Protein AF-A0AAV4RUH1-F1 (afdb_monomer_lite)

Foldseek 3Di:
DDQDADDDDPDDGDRCPDDDDPQVVQQVVQCVLPVQRFWGADLEPPGKIKGKDAVVVVPPDPDDPDPDGIDIDIDPCQCPCVVVPCVVVDDVLLVQQDPPPPSGHSLSLQQYPLNLQSSLLSVQVVCCVVCNAPVVFAQVVSVVDRDDDPVLLCQLLVDPDLVSNQVSPRTPDDTGDSSNSVVSNVSSCVSNVRNVVSVVVVVVVVVVVCVVPVGDHQLLVVLLVCLLVVVLVVSVVSCVVPNHDLQSNLVVLLVSCQVPVDLSSLVSVLVVCVVPPPDPVSNLVNLQSSLVSCLVVVVLVSSQVSVVSVVVVVDDPVSHDQVSVVSSQVVLVVCVVPDVPRDDDDRDDDPDDDPPDDDDDDD

Structure (mmCIF, N/CA/C/O backbone):
data_AF-A0AAV4RUH1-F1
#
_entry.id   AF-A0AAV4RUH1-F1
#
loop_
_atom_site.group_PDB
_atom_site.id
_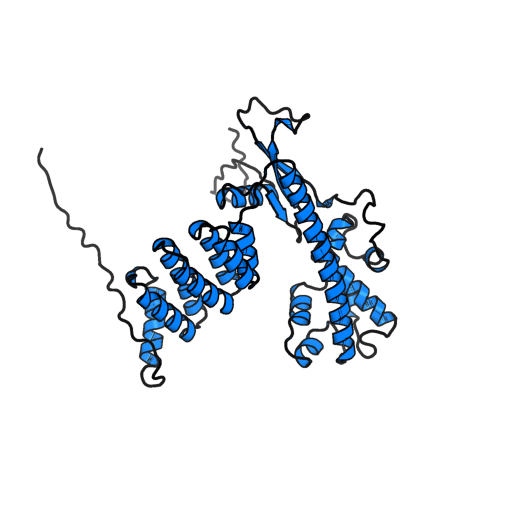atom_site.type_symbol
_atom_site.label_atom_id
_atom_site.label_alt_id
_atom_site.label_comp_id
_atom_site.label_asym_id
_atom_site.label_entity_id
_atom_site.label_seq_id
_atom_site.pdbx_PDB_ins_code
_atom_site.Cartn_x
_atom_site.Cartn_y
_atom_site.Cartn_z
_atom_site.occupancy
_atom_site.B_iso_or_equiv
_atom_site.auth_seq_id
_atom_site.auth_comp_id
_atom_site.auth_asym_id
_atom_site.auth_atom_id
_atom_site.pdbx_PDB_model_num
ATOM 1 N N . MET A 1 1 ? 5.244 23.906 -32.519 1.00 34.50 1 MET A N 1
ATOM 2 C CA . MET A 1 1 ? 5.876 23.625 -31.218 1.00 34.50 1 MET A CA 1
ATOM 3 C C . MET A 1 1 ? 5.837 24.941 -30.488 1.00 34.50 1 MET A C 1
ATOM 5 O O . MET A 1 1 ? 6.622 25.817 -30.821 1.00 34.50 1 MET A O 1
ATOM 9 N N . ASP A 1 2 ? 4.825 25.115 -29.647 1.00 30.33 2 ASP A N 1
ATOM 10 C CA . ASP A 1 2 ? 4.630 26.347 -28.889 1.00 30.33 2 ASP A CA 1
ATOM 11 C C . ASP A 1 2 ? 5.305 26.159 -27.528 1.00 30.33 2 ASP A C 1
ATOM 13 O O . ASP A 1 2 ? 4.863 25.347 -26.718 1.00 30.33 2 ASP A O 1
ATOM 17 N N . GLU A 1 3 ? 6.417 26.864 -27.313 1.00 37.25 3 GLU A N 1
ATOM 18 C CA . GLU A 1 3 ? 7.122 26.915 -26.031 1.00 37.25 3 GLU A CA 1
ATOM 19 C C . GLU A 1 3 ? 6.280 27.714 -25.027 1.00 37.25 3 GLU A C 1
ATOM 21 O O . GLU A 1 3 ? 6.128 28.933 -25.137 1.00 37.25 3 GLU A O 1
ATOM 26 N N . ILE A 1 4 ? 5.728 27.034 -24.023 1.00 42.47 4 ILE A N 1
ATOM 27 C CA . ILE A 1 4 ? 5.097 27.698 -22.881 1.00 42.47 4 ILE A CA 1
ATOM 28 C C . ILE A 1 4 ? 6.198 28.012 -21.866 1.00 42.47 4 ILE A C 1
ATOM 30 O O . ILE A 1 4 ? 6.568 27.180 -21.040 1.00 42.47 4 ILE A O 1
ATOM 34 N N . ALA A 1 5 ? 6.727 29.234 -21.925 1.00 43.53 5 ALA A N 1
ATOM 35 C CA . ALA A 1 5 ? 7.643 29.754 -20.917 1.00 43.53 5 ALA A CA 1
ATOM 36 C C . ALA A 1 5 ? 6.882 30.024 -19.607 1.00 43.53 5 ALA A C 1
ATOM 38 O O . ALA A 1 5 ? 6.142 31.002 -19.482 1.00 43.53 5 ALA A O 1
ATOM 39 N N . ILE A 1 6 ? 7.064 29.159 -18.609 1.00 49.69 6 ILE A N 1
ATOM 40 C CA . ILE A 1 6 ? 6.561 29.390 -17.252 1.00 49.69 6 ILE A CA 1
ATOM 41 C C . ILE A 1 6 ? 7.570 30.293 -16.538 1.00 49.69 6 ILE A C 1
ATOM 43 O O . ILE A 1 6 ? 8.641 29.851 -16.131 1.00 49.69 6 ILE A O 1
ATOM 47 N N . ASN A 1 7 ? 7.240 31.580 -16.411 1.00 49.44 7 ASN A N 1
ATOM 48 C CA . ASN A 1 7 ? 8.078 32.567 -15.727 1.00 49.44 7 ASN A CA 1
ATOM 49 C C . ASN A 1 7 ? 8.127 32.288 -14.213 1.00 49.44 7 ASN A C 1
ATOM 51 O O . ASN A 1 7 ? 7.283 32.760 -13.451 1.00 49.44 7 ASN A O 1
ATOM 55 N N . GLY A 1 8 ? 9.139 31.537 -13.779 1.00 47.09 8 GLY A N 1
ATOM 56 C CA . GLY A 1 8 ? 9.461 31.295 -12.376 1.00 47.09 8 GLY A CA 1
ATOM 57 C C . GLY A 1 8 ? 10.972 31.283 -12.155 1.00 47.09 8 GLY A C 1
ATOM 58 O O . GLY A 1 8 ? 11.613 30.281 -12.432 1.00 47.09 8 GLY A O 1
ATOM 59 N N . GLN A 1 9 ? 11.489 32.397 -11.619 1.00 51.25 9 GLN A N 1
ATOM 60 C CA . GLN A 1 9 ? 12.889 32.678 -11.253 1.00 51.25 9 GLN A CA 1
ATOM 61 C C . GLN A 1 9 ? 13.925 32.622 -12.395 1.00 51.25 9 GLN A C 1
ATOM 63 O O . GLN A 1 9 ? 13.935 31.738 -13.242 1.00 51.25 9 GLN A O 1
ATOM 68 N N . GLU A 1 10 ? 14.795 33.635 -12.427 1.00 56.62 10 GLU A N 1
ATOM 69 C CA . GLU A 1 10 ? 15.799 33.857 -13.470 1.00 56.62 10 GLU A CA 1
ATOM 70 C C . GLU A 1 10 ? 16.619 32.592 -13.785 1.00 56.62 10 GLU A C 1
ATOM 72 O O . GLU A 1 10 ? 17.375 32.100 -12.950 1.00 56.62 10 GLU A O 1
ATOM 77 N N . GLY A 1 11 ? 16.509 32.113 -15.030 1.00 60.03 11 GLY A N 1
ATOM 78 C CA . GLY A 1 11 ? 17.547 31.299 -15.668 1.00 60.03 11 GLY A CA 1
ATOM 79 C C . GLY A 1 11 ? 17.258 29.819 -15.928 1.00 60.03 11 GLY A C 1
ATOM 80 O O . GLY A 1 11 ? 18.170 29.142 -16.396 1.00 60.03 11 GLY A O 1
ATOM 81 N N . MET A 1 12 ? 16.048 29.296 -15.696 1.00 53.22 12 MET A N 1
ATOM 82 C CA . MET A 1 12 ? 15.724 27.903 -16.052 1.00 53.22 12 MET A CA 1
ATOM 83 C C . MET A 1 12 ? 14.635 27.822 -17.127 1.00 53.22 12 MET A C 1
ATOM 85 O O . MET A 1 12 ? 13.466 28.092 -16.876 1.00 53.22 12 MET A O 1
ATOM 89 N N . LEU A 1 13 ? 15.044 27.450 -18.344 1.00 61.78 13 LEU A N 1
ATOM 90 C CA . LEU A 1 13 ? 14.151 27.134 -19.459 1.00 61.78 13 LEU A CA 1
ATOM 91 C C . LEU A 1 13 ? 13.700 25.673 -19.330 1.00 61.78 13 LEU A C 1
ATOM 93 O O . LEU A 1 13 ? 14.532 24.768 -19.354 1.00 61.78 13 LEU A O 1
ATOM 97 N N . PHE A 1 14 ? 12.394 25.451 -19.191 1.00 66.25 14 PHE A N 1
ATOM 98 C CA . PHE A 1 14 ? 11.777 24.128 -19.256 1.00 66.25 14 PHE A CA 1
ATOM 99 C C . PHE A 1 14 ? 10.989 23.998 -20.556 1.00 66.25 14 PHE A C 1
ATOM 101 O O . PHE A 1 14 ? 10.134 24.835 -20.835 1.00 66.25 14 PHE A O 1
ATOM 108 N N . ASP A 1 15 ? 11.243 22.932 -21.310 1.00 79.12 15 ASP A N 1
ATOM 109 C CA . ASP A 1 15 ? 10.395 22.532 -22.431 1.00 79.12 15 ASP A CA 1
ATOM 110 C C . ASP A 1 15 ? 9.311 21.571 -21.915 1.00 79.12 15 ASP A C 1
ATOM 112 O O . ASP A 1 15 ? 9.602 20.455 -21.476 1.00 79.12 15 ASP A O 1
ATOM 116 N N . MET A 1 16 ? 8.059 22.032 -21.882 1.00 74.88 16 MET A N 1
ATOM 117 C CA . MET A 1 16 ? 6.924 21.235 -21.417 1.00 74.88 16 MET A CA 1
ATOM 118 C C . MET A 1 16 ? 6.334 20.442 -22.586 1.00 74.88 16 MET A C 1
ATOM 120 O O . MET A 1 16 ? 5.523 20.952 -23.354 1.00 74.88 16 MET A O 1
ATOM 124 N N . THR A 1 17 ? 6.713 19.169 -22.695 1.00 81.50 17 THR A N 1
ATOM 125 C CA . THR A 1 17 ? 6.298 18.302 -23.812 1.00 81.50 17 THR A CA 1
ATOM 126 C C . THR A 1 17 ? 4.949 17.605 -23.592 1.00 81.50 17 THR A C 1
ATOM 128 O O . THR A 1 17 ? 4.268 17.272 -24.560 1.00 81.50 17 THR A O 1
ATOM 131 N N . ALA A 1 18 ? 4.551 17.355 -22.340 1.00 79.19 18 ALA A N 1
ATOM 132 C CA . ALA A 1 18 ? 3.300 16.668 -22.019 1.00 79.19 18 ALA A CA 1
ATOM 133 C C . ALA A 1 18 ? 2.767 17.053 -20.633 1.00 79.19 18 ALA A C 1
ATOM 135 O O . ALA A 1 18 ? 3.536 17.307 -19.705 1.00 79.19 18 ALA A O 1
ATOM 136 N N . VAL A 1 19 ? 1.441 17.026 -20.492 1.00 80.00 19 VAL A N 1
ATOM 137 C CA . VAL A 1 19 ? 0.733 17.108 -19.210 1.00 80.00 19 VAL A CA 1
ATOM 138 C C . VAL A 1 19 ? -0.024 15.800 -19.033 1.00 80.00 19 VAL A C 1
ATOM 140 O O . VAL A 1 19 ? -0.847 15.446 -19.874 1.00 80.00 19 VAL A O 1
ATOM 143 N N . LEU A 1 20 ? 0.277 15.068 -17.962 1.00 80.00 20 LEU A N 1
ATOM 144 C CA . LEU A 1 20 ? -0.310 13.760 -17.680 1.00 80.00 20 LEU A CA 1
ATOM 145 C C . LEU A 1 20 ? -1.076 13.807 -16.361 1.00 80.00 20 LEU A C 1
ATOM 147 O O . LEU A 1 20 ? -0.617 14.412 -15.390 1.00 80.00 20 LEU A O 1
ATOM 151 N N . ASN A 1 21 ? -2.210 13.108 -16.304 1.00 83.31 21 ASN A N 1
ATOM 152 C CA . ASN A 1 21 ? -2.829 12.777 -15.027 1.00 83.31 21 ASN A CA 1
ATOM 153 C C . ASN A 1 21 ? -1.867 11.852 -14.222 1.00 83.31 21 ASN A C 1
ATOM 155 O O . ASN A 1 21 ? -1.184 11.005 -14.819 1.00 83.31 21 ASN A O 1
ATOM 159 N N . PRO A 1 22 ? -1.779 11.984 -12.880 1.00 85.12 22 PRO A N 1
ATOM 160 C CA . PRO A 1 22 ? -1.054 11.051 -12.012 1.00 85.12 22 PRO A CA 1
ATOM 161 C C . PRO A 1 22 ? -1.308 9.552 -12.268 1.00 85.12 22 PRO A C 1
ATOM 163 O O . PRO A 1 22 ? -0.359 8.770 -12.239 1.00 85.12 22 PRO A O 1
ATOM 166 N N . HIS A 1 23 ? -2.544 9.127 -12.543 1.00 85.50 23 HIS A N 1
ATOM 167 C CA . HIS A 1 23 ? -2.902 7.726 -12.801 1.00 85.50 23 HIS A CA 1
ATOM 168 C C . HIS A 1 23 ? -2.425 7.254 -14.173 1.00 85.50 23 HIS A C 1
ATOM 170 O O . HIS A 1 23 ? -1.869 6.164 -14.275 1.00 85.50 23 HIS A O 1
ATOM 176 N N . THR A 1 24 ? -2.523 8.097 -15.204 1.00 87.06 24 THR A N 1
ATOM 177 C CA . THR A 1 24 ? -1.881 7.839 -16.505 1.00 87.06 24 THR A CA 1
ATOM 178 C C . THR A 1 24 ? -0.367 7.725 -16.350 1.00 87.06 24 THR A C 1
ATOM 180 O O . THR A 1 24 ? 0.246 6.822 -16.906 1.00 87.06 24 THR A O 1
ATOM 183 N N . SER A 1 25 ? 0.250 8.583 -15.533 1.00 87.88 25 SER A N 1
ATOM 184 C CA . SER A 1 25 ? 1.687 8.493 -15.232 1.00 87.88 25 SER A CA 1
ATOM 185 C C . SER A 1 25 ? 2.037 7.177 -14.530 1.00 87.88 25 SER A C 1
ATOM 187 O O . SER A 1 25 ? 3.060 6.564 -14.828 1.00 87.88 25 SER A O 1
ATOM 189 N N . MET A 1 26 ? 1.172 6.715 -13.622 1.00 86.50 26 MET A N 1
ATOM 190 C CA . MET A 1 26 ? 1.309 5.431 -12.934 1.00 86.50 26 MET A CA 1
ATOM 191 C C . MET A 1 26 ? 1.198 4.250 -13.909 1.00 86.50 26 MET A C 1
ATOM 193 O O . MET A 1 26 ? 2.013 3.334 -13.827 1.00 86.50 26 MET A O 1
ATOM 197 N N . LEU A 1 27 ? 0.266 4.304 -14.867 1.00 88.69 27 LEU A N 1
ATOM 198 C CA . LEU A 1 27 ? 0.134 3.326 -15.952 1.00 88.69 27 LEU A CA 1
ATOM 199 C C . LEU A 1 27 ? 1.354 3.321 -16.876 1.00 88.69 27 LEU A C 1
ATOM 201 O O . LEU A 1 27 ? 1.896 2.261 -17.175 1.00 88.69 27 LEU A O 1
ATOM 205 N N . MET A 1 28 ? 1.841 4.492 -17.291 1.00 88.06 28 MET A N 1
ATOM 206 C CA . MET A 1 28 ? 3.035 4.597 -18.136 1.00 88.06 28 MET A CA 1
ATOM 207 C C . MET A 1 28 ? 4.286 4.074 -17.426 1.00 88.06 28 MET A C 1
ATOM 209 O O . MET A 1 28 ? 5.107 3.386 -18.025 1.00 88.06 28 MET A O 1
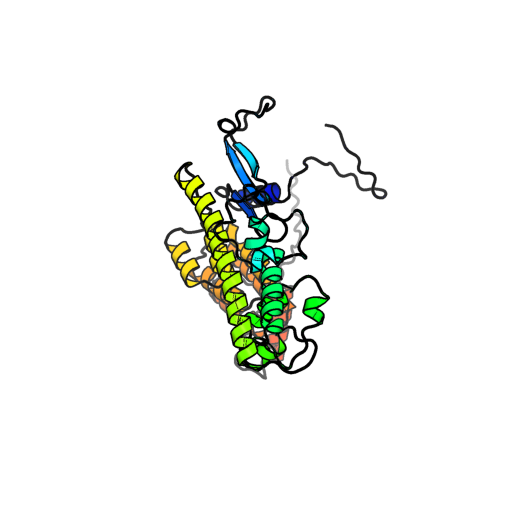ATOM 213 N N . MET A 1 29 ? 4.437 4.368 -16.134 1.00 84.88 29 MET A N 1
ATOM 214 C CA . MET A 1 29 ? 5.537 3.817 -15.343 1.00 84.88 29 MET A CA 1
ATOM 215 C C . MET A 1 29 ? 5.397 2.300 -15.181 1.00 84.88 29 MET A C 1
ATOM 217 O O . MET A 1 29 ? 6.386 1.581 -15.300 1.00 84.88 29 MET A O 1
ATOM 221 N N . GLY A 1 30 ? 4.178 1.813 -14.938 1.00 85.56 30 GLY A N 1
ATOM 222 C CA . GLY A 1 30 ? 3.865 0.389 -14.858 1.00 85.56 30 GLY A CA 1
ATOM 223 C C . GLY A 1 30 ? 4.223 -0.352 -16.145 1.00 85.56 30 GLY A C 1
ATOM 224 O O . GLY A 1 30 ? 4.980 -1.315 -16.082 1.00 85.56 30 GLY A O 1
ATOM 225 N N . SER A 1 31 ? 3.761 0.144 -17.294 1.00 86.31 31 SER A N 1
ATOM 226 C CA . SER A 1 31 ? 4.038 -0.409 -18.633 1.00 86.31 31 SER A CA 1
ATOM 227 C C . SER A 1 31 ? 5.508 -0.312 -19.038 1.00 86.31 31 SER A C 1
ATOM 229 O O . SER A 1 31 ? 6.050 -1.209 -19.680 1.00 86.31 31 SER A O 1
ATOM 231 N N . TYR A 1 32 ? 6.200 0.750 -18.616 1.00 84.19 32 TYR A N 1
ATOM 232 C CA . TYR A 1 32 ? 7.645 0.858 -18.799 1.00 84.19 32 TYR A CA 1
ATOM 233 C C . TYR A 1 32 ? 8.410 -0.201 -17.992 1.00 84.19 32 TYR A C 1
ATOM 235 O O . TYR A 1 32 ? 9.410 -0.748 -18.465 1.00 84.19 32 TYR A O 1
ATOM 243 N N . ILE A 1 33 ? 7.965 -0.483 -16.763 1.00 83.19 33 ILE A N 1
ATOM 244 C CA . ILE A 1 33 ? 8.569 -1.517 -15.918 1.00 83.19 33 ILE A CA 1
ATOM 245 C C . ILE A 1 33 ? 8.233 -2.908 -16.456 1.00 83.19 33 ILE A C 1
ATOM 247 O O . ILE A 1 33 ? 9.134 -3.744 -16.525 1.00 83.19 33 ILE A O 1
ATOM 251 N N . ASP A 1 34 ? 6.984 -3.153 -16.845 1.00 78.19 34 ASP A N 1
ATOM 252 C CA . ASP A 1 34 ? 6.494 -4.420 -17.379 1.00 78.19 34 ASP A CA 1
ATOM 253 C C . ASP A 1 34 ? 5.593 -4.180 -18.593 1.00 78.19 34 ASP A C 1
ATOM 255 O O . ASP A 1 34 ? 4.526 -3.591 -18.470 1.00 78.19 34 ASP A O 1
ATOM 259 N N . ALA A 1 35 ? 5.999 -4.706 -19.750 1.00 76.56 35 ALA A N 1
ATOM 260 C CA . ALA A 1 35 ? 5.287 -4.541 -21.014 1.00 76.56 35 ALA A CA 1
ATOM 261 C C . ALA A 1 35 ? 3.880 -5.170 -21.043 1.00 76.56 35 ALA A C 1
ATOM 263 O O . ALA A 1 35 ? 3.184 -4.989 -22.033 1.00 76.56 35 ALA A O 1
ATOM 264 N N . LYS A 1 36 ? 3.481 -5.920 -20.007 1.00 76.81 36 LYS A N 1
ATOM 265 C CA . LYS A 1 36 ? 2.116 -6.446 -19.830 1.00 76.81 36 LYS A CA 1
ATOM 266 C C . LYS A 1 36 ? 1.230 -5.564 -18.940 1.00 76.81 36 LYS A C 1
ATOM 268 O O . LYS A 1 36 ? 0.111 -5.935 -18.609 1.00 76.81 36 LYS A O 1
ATOM 273 N N . CYS A 1 37 ? 1.764 -4.470 -18.398 1.00 79.75 37 CYS A N 1
ATOM 274 C CA . CYS A 1 37 ? 1.026 -3.633 -17.462 1.00 79.75 37 CYS A CA 1
ATOM 275 C C . CYS A 1 37 ? 0.111 -2.674 -18.213 1.00 79.75 37 CYS A C 1
ATOM 277 O O . CYS A 1 37 ? 0.534 -1.594 -18.621 1.00 79.75 37 CYS A O 1
ATOM 279 N N . ASP A 1 38 ? -1.154 -3.062 -18.313 1.00 81.25 38 ASP A N 1
ATOM 280 C CA . ASP A 1 38 ? -2.136 -2.334 -19.108 1.00 81.25 38 ASP A CA 1
ATOM 281 C C . ASP A 1 38 ? -3.229 -1.659 -18.239 1.00 81.25 38 ASP A C 1
ATOM 283 O O . ASP A 1 38 ? -4.122 -0.999 -18.764 1.00 81.25 38 ASP A O 1
ATOM 287 N N . ILE A 1 39 ? -3.135 -1.765 -16.898 1.00 80.81 39 ILE A N 1
ATOM 288 C CA . ILE A 1 39 ? -4.017 -1.143 -15.888 1.00 80.81 39 ILE A CA 1
ATOM 289 C C . ILE A 1 39 ? -3.178 -0.623 -14.714 1.00 80.81 39 ILE A C 1
ATOM 291 O O . ILE A 1 39 ? -2.266 -1.284 -14.220 1.00 80.81 39 ILE A O 1
ATOM 295 N N . ALA A 1 40 ? -3.559 0.536 -14.192 1.00 84.62 40 ALA A N 1
ATOM 296 C CA . ALA A 1 40 ? -3.033 1.135 -12.984 1.00 84.62 40 ALA A CA 1
ATOM 297 C C . ALA A 1 40 ? -4.188 1.569 -12.074 1.00 84.62 40 ALA A C 1
ATOM 299 O O . ALA A 1 40 ? -4.984 2.434 -12.432 1.00 84.62 40 ALA A O 1
ATOM 300 N N . LEU A 1 41 ? -4.252 0.994 -10.872 1.00 83.94 41 LEU A N 1
ATOM 301 C CA . LEU A 1 41 ? -5.296 1.260 -9.884 1.00 83.94 41 LEU A CA 1
ATOM 302 C C . LEU A 1 41 ? -4.703 1.885 -8.613 1.00 83.94 41 LEU A C 1
ATOM 304 O O . LEU A 1 41 ? -3.768 1.348 -8.022 1.00 83.94 41 LEU A O 1
ATOM 308 N N . ASN A 1 42 ? -5.270 3.008 -8.171 1.00 82.88 42 ASN A N 1
ATOM 309 C CA . ASN A 1 42 ? -4.982 3.641 -6.887 1.00 82.88 42 ASN A CA 1
ATOM 310 C C . ASN A 1 42 ? -6.284 3.766 -6.093 1.00 82.88 42 ASN A C 1
ATOM 312 O O . ASN A 1 42 ? -7.231 4.399 -6.549 1.00 82.88 42 ASN A O 1
ATOM 316 N N . LEU A 1 43 ? -6.317 3.166 -4.904 1.00 76.00 43 LEU A N 1
ATOM 317 C CA . LEU A 1 43 ? -7.482 3.148 -4.010 1.00 76.00 43 LEU A CA 1
ATOM 318 C C . LEU A 1 43 ? -7.228 3.874 -2.681 1.00 76.00 43 LEU A C 1
ATOM 320 O O . LEU A 1 43 ? -7.962 3.687 -1.718 1.00 76.00 43 LEU A O 1
ATOM 324 N N . ARG A 1 44 ? -6.149 4.661 -2.597 1.00 74.12 44 ARG A N 1
ATOM 325 C CA . ARG A 1 44 ? -5.782 5.390 -1.376 1.00 74.12 44 ARG A CA 1
ATOM 326 C C . ARG A 1 44 ? -6.378 6.796 -1.394 1.00 74.12 44 ARG A C 1
ATOM 328 O O . ARG A 1 44 ? -7.570 6.954 -1.563 1.00 74.12 44 ARG A O 1
ATOM 335 N N . ARG A 1 45 ? -5.571 7.847 -1.231 1.00 65.81 45 ARG A N 1
ATOM 336 C CA . ARG A 1 45 ? -6.070 9.238 -1.218 1.00 65.81 45 ARG A CA 1
ATOM 337 C C . ARG A 1 45 ? -6.381 9.801 -2.603 1.00 65.81 45 ARG A C 1
ATOM 339 O O . ARG A 1 45 ? -7.304 10.587 -2.753 1.00 65.81 45 ARG A O 1
ATOM 346 N N . ASN A 1 46 ? -5.636 9.370 -3.619 1.00 70.25 46 ASN A N 1
ATOM 347 C CA . ASN A 1 46 ? -5.830 9.806 -5.002 1.00 70.25 46 ASN A CA 1
ATOM 348 C C . ASN A 1 46 ? -6.472 8.668 -5.789 1.00 70.25 46 ASN A C 1
ATOM 350 O O . ASN A 1 46 ? -5.789 7.986 -6.552 1.00 70.25 46 ASN A O 1
ATOM 354 N N . PHE A 1 47 ? -7.761 8.433 -5.548 1.00 77.25 47 PHE A N 1
ATOM 355 C CA . PHE A 1 47 ? -8.523 7.393 -6.232 1.00 77.25 47 PHE A CA 1
ATOM 356 C C . PHE A 1 47 ? -8.450 7.548 -7.744 1.00 77.25 47 PHE A C 1
ATOM 358 O O . PHE A 1 47 ? -8.665 8.640 -8.259 1.00 77.25 47 PHE A O 1
ATOM 365 N N . GLY A 1 48 ? -8.165 6.460 -8.445 1.00 80.81 48 GLY A N 1
ATOM 366 C CA . GLY A 1 48 ? -8.218 6.457 -9.898 1.00 80.81 48 GLY A CA 1
ATOM 367 C C . GLY A 1 48 ? -7.832 5.120 -10.484 1.00 80.81 48 GLY A C 1
ATOM 368 O O . GLY A 1 48 ? -7.089 4.337 -9.885 1.00 80.81 48 GLY A O 1
ATOM 369 N N . LEU A 1 49 ? -8.370 4.875 -11.667 1.00 81.12 49 LEU A N 1
ATOM 370 C CA . LEU A 1 49 ? -8.119 3.693 -12.463 1.00 81.12 49 LEU A CA 1
ATOM 371 C C . LEU A 1 49 ? -7.759 4.178 -13.862 1.00 81.12 49 LEU A C 1
ATOM 373 O O . LEU A 1 49 ? -8.581 4.806 -14.517 1.00 81.12 49 LEU A O 1
ATOM 377 N N . ALA A 1 50 ? -6.543 3.909 -14.311 1.00 86.00 50 ALA A N 1
ATOM 378 C CA . ALA A 1 50 ? -6.126 4.176 -15.680 1.00 86.00 50 ALA A CA 1
ATOM 379 C C . ALA A 1 50 ? -5.822 2.860 -16.385 1.00 86.00 50 ALA A C 1
ATOM 381 O O . ALA A 1 50 ? -5.276 1.955 -15.765 1.00 86.00 50 ALA A O 1
ATOM 382 N N . TYR A 1 51 ? -6.154 2.752 -17.663 1.00 84.50 51 TYR A N 1
ATOM 383 C CA . TYR A 1 51 ? -5.889 1.560 -18.464 1.00 84.50 51 TYR A CA 1
ATOM 384 C C . TYR A 1 51 ? -5.638 1.925 -19.926 1.00 84.50 51 TYR A C 1
ATOM 386 O O . TYR A 1 51 ? -5.923 3.056 -20.328 1.00 84.50 51 TYR A O 1
ATOM 394 N N . PHE A 1 52 ? -5.055 1.015 -20.705 1.00 84.81 52 PHE A N 1
ATOM 395 C CA . PHE A 1 52 ? -5.013 1.154 -22.160 1.00 84.81 52 PHE A CA 1
ATOM 396 C C . PHE A 1 52 ? -6.297 0.589 -22.764 1.00 84.81 52 PHE A C 1
ATOM 398 O O . PHE A 1 52 ? -6.694 -0.526 -22.447 1.00 84.81 52 PHE A O 1
ATOM 405 N N . GLU A 1 53 ? -6.945 1.380 -23.610 1.00 78.75 53 GLU A N 1
ATOM 406 C CA . GLU A 1 53 ? -8.171 1.015 -24.316 1.00 78.75 53 GLU A CA 1
ATOM 407 C C . GLU A 1 53 ? -7.925 1.068 -25.823 1.00 78.75 53 GLU A C 1
ATOM 409 O O . GLU A 1 53 ? -7.215 1.958 -26.313 1.00 78.75 53 GLU A O 1
ATOM 414 N N . ASP A 1 54 ? -8.536 0.143 -26.559 1.00 76.56 54 ASP A N 1
ATOM 415 C CA . ASP A 1 54 ? -8.517 0.167 -28.015 1.00 76.56 54 ASP A CA 1
ATOM 416 C C . ASP A 1 54 ? -9.310 1.387 -28.504 1.00 76.56 54 ASP A C 1
ATOM 418 O O . ASP A 1 54 ? -10.444 1.663 -28.098 1.00 76.56 54 ASP A O 1
ATOM 422 N N . ILE A 1 55 ? -8.716 2.136 -29.427 1.00 72.00 55 ILE A N 1
ATOM 423 C CA . ILE A 1 55 ? -9.339 3.307 -30.039 1.00 72.00 55 ILE A CA 1
ATOM 424 C C . ILE A 1 55 ? -10.683 2.962 -30.702 1.00 72.00 55 ILE A C 1
ATOM 426 O O . ILE A 1 55 ? -11.572 3.817 -30.740 1.00 72.00 55 ILE A O 1
ATOM 430 N N . PHE A 1 56 ? -10.877 1.729 -31.180 1.00 71.06 56 PHE A N 1
ATOM 431 C CA . PHE A 1 56 ? -12.152 1.282 -31.751 1.00 71.06 56 PHE A CA 1
ATOM 432 C C . PHE A 1 56 ? -13.299 1.237 -30.734 1.00 71.06 56 PHE A C 1
ATOM 434 O O . PHE A 1 56 ? -14.452 1.423 -31.124 1.00 71.06 56 PHE A O 1
ATOM 441 N N . ASN A 1 57 ? -13.008 1.061 -29.443 1.00 67.06 57 ASN A N 1
ATOM 442 C CA . ASN A 1 57 ? -14.020 1.067 -28.384 1.00 67.06 57 ASN A CA 1
ATOM 443 C C . ASN A 1 57 ? -14.473 2.497 -28.027 1.00 67.06 57 ASN A C 1
ATOM 445 O O . ASN A 1 57 ? -15.531 2.712 -27.428 1.00 67.06 57 ASN A O 1
ATOM 449 N N . LEU A 1 58 ? -13.722 3.509 -28.468 1.00 66.75 58 LEU A N 1
ATOM 450 C CA . LEU A 1 58 ? -13.936 4.916 -28.155 1.00 66.75 58 LEU A CA 1
ATOM 451 C C . LEU A 1 58 ? -14.676 5.639 -29.287 1.00 66.75 58 LEU A C 1
ATOM 453 O O . LEU A 1 58 ? -14.170 6.567 -29.917 1.00 66.75 58 LEU A O 1
ATOM 457 N N . ASN A 1 59 ? -15.936 5.249 -29.493 1.00 53.34 59 ASN A N 1
ATOM 458 C CA . ASN A 1 59 ? -16.809 5.702 -30.590 1.00 53.34 59 ASN A CA 1
ATOM 459 C C . ASN A 1 59 ? -17.000 7.232 -30.727 1.00 53.34 59 ASN A C 1
ATOM 461 O O . ASN A 1 59 ? -17.498 7.696 -31.751 1.00 53.34 59 ASN A O 1
ATOM 465 N N . ASN A 1 60 ? -16.623 8.023 -29.716 1.00 55.44 60 ASN A N 1
ATOM 466 C CA . ASN A 1 60 ? -16.857 9.471 -29.653 1.00 55.44 60 ASN A CA 1
ATOM 467 C C . ASN A 1 60 ? -15.575 10.321 -29.732 1.00 55.44 60 ASN A C 1
ATOM 469 O O . ASN A 1 60 ? -15.647 11.546 -29.619 1.00 55.44 60 ASN A O 1
ATOM 473 N N . LEU A 1 61 ? -14.403 9.704 -29.899 1.00 54.06 61 LEU A N 1
ATOM 474 C CA . LEU A 1 61 ? -13.127 10.415 -29.936 1.00 54.06 61 LEU A CA 1
ATOM 475 C C . LEU A 1 61 ? -12.742 10.772 -31.377 1.00 54.06 61 LEU A C 1
ATOM 477 O O . LEU A 1 61 ? -12.409 9.918 -32.195 1.00 54.06 61 LEU A O 1
ATOM 481 N N . ILE A 1 62 ? -12.752 12.072 -31.686 1.00 53.03 62 ILE A N 1
ATOM 482 C CA . ILE A 1 62 ? -12.165 12.608 -32.920 1.00 53.03 62 ILE A CA 1
ATOM 483 C C . ILE A 1 62 ? -10.649 12.649 -32.711 1.00 53.03 62 ILE A C 1
ATOM 485 O O . ILE A 1 62 ? -10.095 13.666 -32.295 1.00 53.03 62 ILE A O 1
ATOM 489 N N . LEU A 1 63 ? -9.972 11.527 -32.950 1.00 55.12 63 LEU A N 1
ATOM 490 C CA . LEU A 1 63 ? -8.514 11.502 -32.915 1.00 55.12 63 LEU A CA 1
ATOM 491 C C . LEU A 1 63 ? -7.968 12.105 -34.219 1.00 55.12 63 LEU A C 1
ATOM 493 O O . LEU A 1 63 ? -8.345 11.655 -35.306 1.00 55.12 63 LEU A O 1
ATOM 497 N N . PRO A 1 64 ? -7.087 13.121 -34.158 1.00 49.50 64 PRO A N 1
ATOM 498 C CA . PRO A 1 64 ? -6.374 13.581 -35.342 1.00 49.50 64 PRO A CA 1
ATOM 499 C C . PRO A 1 64 ? -5.548 12.410 -35.877 1.00 49.50 64 PRO A C 1
ATOM 501 O O . PRO A 1 64 ? -4.867 11.772 -35.083 1.00 49.50 64 PRO A O 1
ATOM 504 N N . GLN A 1 65 ? -5.663 12.121 -37.185 1.00 49.78 65 GLN A N 1
ATOM 505 C CA . GLN A 1 65 ? -5.001 11.029 -37.927 1.00 49.78 65 GLN A CA 1
ATOM 506 C C . GLN A 1 65 ? -3.794 10.437 -37.188 1.00 49.78 65 GLN A C 1
ATOM 508 O O . GLN A 1 65 ? -2.660 10.888 -37.338 1.00 49.78 65 GLN A O 1
ATOM 513 N N . SER A 1 66 ? -4.064 9.440 -36.357 1.00 52.56 66 SER A N 1
ATOM 514 C CA . SER A 1 66 ? -3.086 8.829 -35.475 1.00 52.56 66 SER A CA 1
ATOM 515 C C . SER A 1 66 ? -3.006 7.356 -35.853 1.00 52.56 66 SER A C 1
ATOM 517 O O . SER A 1 66 ? -4.025 6.689 -36.008 1.00 52.56 66 SER A O 1
ATOM 519 N N . HIS A 1 67 ? -1.784 6.859 -36.043 1.00 57.72 67 HIS A N 1
ATOM 520 C CA . HIS A 1 67 ? -1.507 5.434 -36.244 1.00 57.72 67 HIS A CA 1
ATOM 521 C C . HIS A 1 67 ? -1.553 4.635 -34.929 1.00 57.72 67 HIS A C 1
ATOM 523 O O . HIS A 1 67 ? -1.207 3.453 -34.932 1.00 57.72 67 HIS A O 1
ATOM 529 N N . ALA A 1 68 ? -1.911 5.268 -33.805 1.00 63.59 68 ALA A N 1
ATOM 530 C CA . ALA A 1 68 ? -2.048 4.573 -32.535 1.00 63.59 68 ALA A CA 1
ATOM 531 C C . ALA A 1 68 ? -3.218 3.585 -32.611 1.00 63.59 68 ALA A C 1
ATOM 533 O O . ALA A 1 68 ? -4.231 3.865 -33.250 1.00 63.59 68 ALA A O 1
ATOM 534 N N . LYS A 1 69 ? -3.044 2.424 -31.978 1.00 71.69 69 LYS A N 1
ATOM 535 C CA . LYS A 1 69 ? -4.089 1.402 -31.822 1.00 71.69 69 LYS A CA 1
ATOM 536 C C . LYS A 1 69 ? -4.781 1.500 -30.466 1.00 71.69 69 LYS A C 1
ATOM 538 O O . LYS A 1 69 ? -5.960 1.211 -30.361 1.00 71.69 69 LYS A O 1
ATOM 543 N N . GLU A 1 70 ? -4.053 1.981 -29.466 1.00 76.75 70 GLU A N 1
ATOM 544 C CA . GLU A 1 70 ? -4.506 2.072 -28.084 1.00 76.75 70 GLU A CA 1
ATOM 545 C C . GLU A 1 70 ? -4.272 3.484 -27.550 1.00 76.75 70 GLU A C 1
ATOM 547 O O . GLU A 1 70 ? -3.383 4.213 -28.010 1.00 76.75 70 GLU A O 1
ATOM 552 N N . VAL A 1 71 ? -5.070 3.870 -26.563 1.00 77.75 71 VAL A N 1
ATOM 553 C CA . VAL A 1 71 ? -4.946 5.133 -25.838 1.00 77.75 71 VAL A CA 1
ATOM 554 C C . VAL A 1 71 ? -5.106 4.882 -24.344 1.00 77.75 71 VAL A C 1
ATOM 556 O O . VAL A 1 71 ? -5.867 4.015 -23.929 1.00 77.75 71 VAL A O 1
ATOM 559 N N . SER A 1 72 ? -4.389 5.640 -23.514 1.00 83.75 72 SER A N 1
ATOM 560 C CA . SER A 1 72 ? -4.631 5.596 -22.073 1.00 83.75 72 SER A CA 1
ATOM 561 C C . SER A 1 72 ? -5.939 6.311 -21.741 1.00 83.75 72 SER A C 1
ATOM 563 O O . SER A 1 72 ? -6.117 7.482 -22.081 1.00 83.75 72 SER A O 1
ATOM 565 N N . VAL A 1 73 ? -6.821 5.613 -21.037 1.00 79.75 73 VAL A N 1
ATOM 566 C CA . VAL A 1 73 ? -8.073 6.134 -20.501 1.00 79.75 73 VAL A CA 1
ATOM 567 C C . VAL A 1 73 ? -7.995 6.104 -18.985 1.00 79.75 73 VAL A C 1
ATOM 569 O O . VAL A 1 73 ? -7.704 5.076 -18.380 1.00 79.75 73 VAL A O 1
ATOM 572 N N . GLU A 1 74 ? -8.275 7.240 -18.361 1.00 81.69 74 GLU A N 1
ATOM 573 C CA . GLU A 1 74 ? -8.553 7.304 -16.933 1.00 81.69 74 GLU A CA 1
ATOM 574 C C . GLU A 1 74 ? -10.066 7.216 -16.722 1.00 81.69 74 GLU A C 1
ATOM 576 O O . GLU A 1 74 ? -10.840 8.006 -17.268 1.00 81.69 74 GLU A O 1
ATOM 581 N N . ILE A 1 75 ? -10.482 6.257 -15.904 1.00 74.31 75 ILE A N 1
ATOM 582 C CA . ILE A 1 75 ? -11.822 6.195 -15.345 1.00 74.31 75 ILE A CA 1
ATOM 583 C C . ILE A 1 75 ? -11.782 6.920 -14.009 1.00 74.31 75 ILE A C 1
ATOM 585 O O . ILE A 1 75 ? -11.044 6.546 -13.091 1.00 74.31 75 ILE A O 1
ATOM 589 N N . ASP A 1 76 ? -12.658 7.909 -13.880 1.00 73.62 76 ASP A N 1
ATOM 590 C CA . ASP A 1 76 ? -12.951 8.559 -12.612 1.00 73.62 76 ASP A CA 1
ATOM 591 C C . ASP A 1 76 ? -13.762 7.608 -11.711 1.00 73.62 76 ASP A C 1
ATOM 593 O O . ASP A 1 76 ? -14.966 7.767 -11.492 1.00 73.62 76 ASP A O 1
ATOM 597 N N . ILE A 1 77 ? -13.089 6.563 -11.215 1.00 74.25 77 ILE A N 1
ATOM 598 C CA . ILE A 1 77 ? -13.665 5.521 -10.356 1.00 74.25 77 ILE A CA 1
ATOM 599 C C . ILE A 1 77 ? -14.184 6.103 -9.040 1.00 74.25 77 ILE A C 1
ATOM 601 O O . ILE A 1 77 ? -15.016 5.487 -8.378 1.00 74.25 77 ILE A O 1
ATOM 605 N N . SER A 1 78 ? -13.753 7.318 -8.685 1.00 71.44 78 SER A N 1
ATOM 606 C CA . SER A 1 78 ? -14.316 8.038 -7.553 1.00 71.44 78 SER A CA 1
ATOM 607 C C . SER A 1 78 ? -15.823 8.217 -7.701 1.00 71.44 78 SER A C 1
ATOM 609 O O . SER A 1 78 ? -16.515 8.153 -6.705 1.00 71.44 78 SER A O 1
ATOM 611 N N . LYS A 1 79 ? -16.379 8.323 -8.913 1.00 71.62 79 LYS A N 1
ATOM 612 C CA . LYS A 1 79 ? -17.831 8.465 -9.125 1.00 71.62 79 LYS A CA 1
ATOM 613 C C . LYS A 1 79 ? -18.606 7.151 -9.077 1.00 71.62 79 LYS A C 1
ATOM 615 O O . LYS A 1 79 ? -19.837 7.165 -9.200 1.00 71.62 79 LYS A O 1
ATOM 620 N N . PHE A 1 80 ? -17.928 6.017 -8.922 1.00 72.50 80 PHE A N 1
ATOM 621 C CA . PHE A 1 80 ? -18.590 4.726 -8.828 1.00 72.50 80 PHE A CA 1
ATOM 622 C C . PHE A 1 80 ? -19.519 4.690 -7.606 1.00 72.50 80 PHE A C 1
ATOM 624 O O . PHE A 1 80 ? -19.160 5.125 -6.513 1.00 72.50 80 PHE A O 1
ATOM 631 N N . GLY A 1 81 ? -20.752 4.224 -7.806 1.00 66.94 81 GLY A N 1
ATOM 632 C CA . GLY A 1 81 ? -21.767 4.209 -6.754 1.00 66.94 81 GLY A CA 1
ATOM 633 C C . GLY A 1 81 ? -22.482 5.526 -6.474 1.00 66.94 81 GLY A C 1
ATOM 634 O O . GLY A 1 81 ? -23.246 5.605 -5.516 1.00 66.94 81 GLY A O 1
ATOM 635 N N . SER A 1 82 ? -22.290 6.539 -7.324 1.00 68.44 82 SER A N 1
ATOM 636 C CA . SER A 1 82 ? -23.106 7.766 -7.332 1.00 68.44 82 SER A CA 1
ATOM 637 C C . SER A 1 82 ? -24.574 7.532 -7.716 1.00 68.44 82 SER A C 1
ATOM 639 O O . SER A 1 82 ? -25.412 8.396 -7.492 1.00 68.44 82 SER A O 1
ATOM 641 N N . ASN A 1 83 ? -24.897 6.365 -8.274 1.00 65.94 83 ASN A N 1
ATOM 642 C CA . ASN A 1 83 ? -26.251 5.919 -8.604 1.00 65.94 83 ASN A CA 1
ATOM 643 C C . ASN A 1 83 ? -26.901 5.087 -7.483 1.00 65.94 83 ASN A C 1
ATOM 645 O O . ASN A 1 83 ? -27.768 4.262 -7.766 1.00 65.94 83 ASN A O 1
ATOM 649 N N . ASP A 1 84 ? -26.431 5.244 -6.244 1.00 71.94 84 ASP A N 1
ATOM 650 C CA . ASP A 1 84 ? -26.969 4.582 -5.051 1.00 71.94 84 ASP A CA 1
ATOM 651 C C . ASP A 1 84 ? -26.876 3.045 -5.059 1.00 71.94 84 ASP A C 1
ATOM 653 O O . ASP A 1 84 ? -27.487 2.366 -4.234 1.00 71.94 84 ASP A O 1
ATOM 657 N N . CYS A 1 85 ? -26.047 2.456 -5.933 1.00 73.69 85 CYS A N 1
ATOM 658 C CA . CYS A 1 85 ? -25.894 0.998 -6.011 1.00 73.69 85 CYS A CA 1
ATOM 659 C C . CYS A 1 85 ? -25.313 0.365 -4.731 1.00 73.69 85 CYS A C 1
ATOM 661 O O . CYS A 1 85 ? -25.446 -0.841 -4.522 1.00 73.69 85 CYS A O 1
ATOM 663 N N . PHE A 1 86 ? -24.703 1.174 -3.862 1.00 76.25 86 PHE A N 1
ATOM 664 C CA . PHE A 1 86 ? -24.145 0.752 -2.581 1.00 76.25 86 PHE A CA 1
ATOM 665 C C . PHE A 1 86 ? -25.128 0.821 -1.407 1.00 76.25 86 PHE A C 1
ATOM 667 O O . PHE A 1 86 ? -24.799 0.331 -0.328 1.00 76.25 86 PHE A O 1
ATOM 674 N N . ASP A 1 87 ? -26.339 1.349 -1.596 1.00 80.44 87 ASP A N 1
ATOM 675 C CA . ASP A 1 87 ? -27.293 1.559 -0.495 1.00 80.44 87 ASP A CA 1
ATOM 676 C C . ASP A 1 87 ? -27.742 0.256 0.154 1.00 80.44 87 ASP A C 1
ATOM 678 O O . ASP A 1 87 ? -27.992 0.211 1.354 1.00 80.44 87 ASP A O 1
ATOM 682 N N . ALA A 1 88 ? -27.773 -0.827 -0.622 1.00 82.81 88 ALA A N 1
ATOM 683 C CA . ALA A 1 88 ? -28.126 -2.151 -0.125 1.00 82.81 88 ALA A CA 1
ATOM 684 C C . ALA A 1 88 ? -27.110 -2.718 0.885 1.00 82.81 88 ALA A C 1
ATOM 686 O O . ALA A 1 88 ? -27.467 -3.596 1.668 1.00 82.81 88 ALA A O 1
ATOM 687 N N . ILE A 1 89 ? -25.857 -2.249 0.858 1.00 84.81 89 ILE A N 1
ATOM 688 C CA . ILE A 1 89 ? -24.788 -2.697 1.767 1.00 84.81 89 ILE A CA 1
ATOM 689 C C . ILE A 1 89 ? -24.332 -1.600 2.740 1.00 84.81 89 ILE A C 1
ATOM 691 O O . ILE A 1 89 ? -23.492 -1.860 3.605 1.00 84.81 89 ILE A O 1
ATOM 695 N N . ALA A 1 90 ? -24.861 -0.385 2.585 1.00 85.62 90 ALA A N 1
ATOM 696 C CA . ALA A 1 90 ? -24.590 0.740 3.461 1.00 85.62 90 ALA A CA 1
ATOM 697 C C . ALA A 1 90 ? -25.276 0.537 4.816 1.00 85.62 90 ALA A C 1
ATOM 699 O O . ALA A 1 90 ? -26.430 0.117 4.908 1.00 85.62 90 ALA A O 1
ATOM 700 N N . THR A 1 91 ? -24.559 0.865 5.880 1.00 88.38 91 THR A N 1
ATOM 701 C CA . THR A 1 91 ? -25.021 0.777 7.265 1.00 88.38 91 THR A CA 1
ATOM 702 C C . THR A 1 91 ? -25.235 2.170 7.847 1.00 88.38 91 THR A C 1
ATOM 704 O O . THR A 1 91 ? -24.748 3.163 7.312 1.00 88.38 91 THR A O 1
ATOM 707 N N . GLU A 1 92 ? -25.924 2.275 8.981 1.00 85.31 92 GLU A N 1
ATOM 708 C CA . GLU A 1 92 ? -26.053 3.548 9.710 1.00 85.31 92 GLU A CA 1
ATOM 709 C C . GLU A 1 92 ? -24.697 4.166 10.094 1.00 85.31 92 GLU A C 1
ATOM 711 O O . GLU A 1 92 ? -24.567 5.388 10.125 1.00 85.31 92 GLU A O 1
ATOM 716 N N . PHE A 1 93 ? -23.666 3.335 10.288 1.00 83.75 93 PHE A N 1
ATOM 717 C CA . PHE A 1 93 ? -22.296 3.785 10.538 1.00 83.75 93 PHE A CA 1
ATOM 718 C C . PHE A 1 93 ? -21.644 4.427 9.315 1.00 83.75 93 PHE A C 1
ATOM 720 O O . PHE A 1 93 ? -20.768 5.267 9.476 1.00 83.75 93 PHE A O 1
ATOM 727 N N . ASP A 1 94 ? -22.087 4.073 8.109 1.00 84.38 94 ASP A N 1
ATOM 728 C CA . ASP A 1 94 ? -21.637 4.709 6.873 1.00 84.38 94 ASP A CA 1
ATOM 729 C C . ASP A 1 94 ? -22.294 6.078 6.691 1.00 84.38 94 ASP A C 1
ATOM 731 O O . ASP A 1 94 ? -21.631 7.059 6.370 1.00 84.38 94 ASP A O 1
ATOM 735 N N . TRP A 1 95 ? -23.598 6.164 6.961 1.00 76.62 95 TRP A N 1
ATOM 736 C CA . TRP A 1 95 ? -24.359 7.413 6.870 1.00 76.62 95 TRP A CA 1
ATOM 737 C C . TRP A 1 95 ? -24.014 8.419 7.973 1.00 76.62 95 TRP A C 1
ATOM 739 O O . TRP A 1 95 ? -24.196 9.621 7.789 1.00 76.62 95 TRP A O 1
ATOM 749 N N . GLY A 1 96 ? -23.524 7.940 9.119 1.00 74.19 96 GLY A N 1
ATOM 750 C CA . GLY A 1 96 ? -23.096 8.772 10.245 1.00 74.19 96 GLY A CA 1
ATOM 751 C C . GLY A 1 96 ? -21.764 9.499 10.028 1.00 74.19 96 GLY A C 1
ATOM 752 O O . GLY A 1 96 ? -21.431 10.419 10.782 1.00 74.19 96 GLY A O 1
ATOM 753 N N . VAL A 1 97 ? -21.010 9.136 8.985 1.00 78.75 97 VAL A N 1
ATOM 754 C CA . VAL A 1 97 ? -19.753 9.797 8.625 1.00 78.75 97 VAL A CA 1
ATOM 755 C C . VAL A 1 97 ? -20.044 11.172 8.017 1.00 78.75 97 VAL A C 1
ATOM 757 O O . VAL A 1 97 ? -20.417 11.308 6.858 1.00 78.75 97 VAL A O 1
ATOM 760 N N . THR A 1 98 ? -19.863 12.216 8.825 1.00 67.06 98 THR A N 1
ATOM 761 C CA . THR A 1 98 ? -20.205 13.611 8.475 1.00 67.06 98 THR A CA 1
ATOM 762 C C . THR A 1 98 ? -18.994 14.511 8.240 1.00 67.06 98 THR A C 1
ATOM 764 O O . THR A 1 98 ? -19.153 15.669 7.862 1.00 67.06 98 THR A O 1
ATOM 767 N N . THR A 1 99 ? -17.785 14.010 8.489 1.00 68.88 99 THR A N 1
ATOM 768 C CA . THR A 1 99 ? -16.555 14.819 8.483 1.00 68.88 99 THR A CA 1
ATOM 769 C C . THR A 1 99 ? -15.726 14.670 7.205 1.00 68.88 99 THR A C 1
ATOM 771 O O . THR A 1 99 ? -14.790 15.443 6.993 1.00 68.88 99 THR A O 1
ATOM 774 N N . VAL A 1 100 ? -16.064 13.705 6.343 1.00 63.88 100 VAL A N 1
ATOM 775 C CA . VAL A 1 100 ? -15.489 13.610 4.998 1.00 63.88 100 VAL A CA 1
ATOM 776 C C . VAL A 1 100 ? -16.059 14.726 4.111 1.00 63.88 100 VAL A C 1
ATOM 778 O O . VAL A 1 100 ? -17.185 15.175 4.344 1.00 63.88 100 VAL A O 1
ATOM 781 N N . PRO A 1 101 ? -15.311 15.204 3.099 1.00 65.81 101 PRO A N 1
ATOM 782 C CA . PRO A 1 101 ? -15.831 16.171 2.139 1.00 65.81 101 PRO A CA 1
ATOM 783 C C . PRO A 1 101 ? -17.165 15.714 1.536 1.00 65.81 101 PRO A C 1
ATOM 785 O O . PRO A 1 101 ? -17.329 14.538 1.221 1.00 65.81 101 PRO A O 1
ATOM 788 N N . LEU A 1 102 ? -18.091 16.657 1.323 1.00 60.78 102 LEU A N 1
ATOM 789 C CA . LEU A 1 102 ? -19.430 16.393 0.764 1.00 60.78 102 LEU A CA 1
ATOM 790 C C . LEU A 1 102 ? -19.395 15.693 -0.603 1.00 60.78 102 LEU A C 1
ATOM 792 O O . LEU A 1 102 ? -20.368 15.055 -0.994 1.00 60.78 102 LEU A O 1
ATOM 796 N N . ASP A 1 103 ? -18.270 15.804 -1.305 1.00 66.19 103 ASP A N 1
ATOM 797 C CA . ASP A 1 103 ? -18.073 15.273 -2.649 1.00 66.19 103 ASP A CA 1
ATOM 798 C C . ASP A 1 103 ? -17.525 13.831 -2.642 1.00 66.19 103 ASP A C 1
ATOM 800 O O . ASP A 1 103 ? -17.285 13.265 -3.709 1.00 66.19 103 ASP A O 1
ATOM 804 N N . PHE A 1 104 ? -17.304 13.225 -1.464 1.00 72.12 104 PHE A N 1
ATOM 805 C CA . PHE A 1 104 ? -16.902 11.820 -1.365 1.00 72.12 104 PHE A CA 1
ATOM 806 C C . PHE A 1 104 ? -18.019 10.915 -1.871 1.00 72.12 104 PHE A C 1
ATOM 808 O O . PHE A 1 104 ? -19.154 10.961 -1.392 1.00 72.12 104 PHE A O 1
ATOM 815 N N . SER A 1 105 ? -17.689 10.019 -2.795 1.00 76.44 105 SER A N 1
ATOM 816 C CA . SER A 1 105 ? -18.630 8.965 -3.150 1.00 76.44 105 SER A CA 1
ATOM 817 C C . SER A 1 105 ? -18.720 7.892 -2.072 1.00 76.44 105 SER A C 1
ATOM 819 O O . SER A 1 105 ? -17.801 7.678 -1.277 1.00 76.44 105 SER A O 1
ATOM 821 N N . LYS A 1 106 ? -19.813 7.124 -2.112 1.00 77.81 106 LYS A N 1
ATOM 822 C CA . LYS A 1 106 ? -19.997 5.929 -1.274 1.00 77.81 106 LYS A CA 1
ATOM 823 C C . LYS A 1 106 ? -18.872 4.913 -1.480 1.00 77.81 106 LYS A C 1
ATOM 825 O O . LYS A 1 106 ? -18.424 4.289 -0.526 1.00 77.81 106 LYS A O 1
ATOM 830 N N . PHE A 1 107 ? -18.365 4.786 -2.706 1.00 80.50 107 PHE A N 1
ATOM 831 C CA . PHE A 1 107 ? -17.237 3.904 -2.986 1.00 80.50 107 PHE A CA 1
ATOM 832 C C . PHE A 1 107 ? -15.952 4.361 -2.285 1.00 80.50 107 PHE A C 1
ATOM 834 O O . PHE A 1 107 ? -15.292 3.560 -1.622 1.00 80.50 107 PHE A O 1
ATOM 841 N N . GLN A 1 108 ? -15.621 5.653 -2.374 1.00 81.56 108 GLN A N 1
ATOM 842 C CA . GLN A 1 108 ? -14.462 6.220 -1.679 1.00 81.56 108 GLN A CA 1
ATOM 843 C C . GLN A 1 108 ? -14.602 6.118 -0.165 1.00 81.56 108 GLN A C 1
ATOM 845 O O . GLN A 1 108 ? -13.623 5.834 0.520 1.00 81.56 108 GLN A O 1
ATOM 850 N N . LEU A 1 109 ? -15.818 6.299 0.353 1.00 84.44 109 LEU A N 1
ATOM 851 C CA . LEU A 1 109 ? -16.105 6.099 1.764 1.00 84.44 109 LEU A CA 1
ATOM 852 C C . LEU A 1 109 ? -15.786 4.660 2.190 1.00 84.44 109 LEU A C 1
ATOM 854 O O . LEU A 1 109 ? -15.152 4.459 3.219 1.00 84.44 109 LEU A O 1
ATOM 858 N N . PHE A 1 110 ? -16.186 3.665 1.396 1.00 86.25 110 PHE A N 1
ATOM 859 C CA . PHE A 1 110 ? -16.063 2.250 1.756 1.00 86.25 110 PHE A CA 1
ATOM 860 C C . PHE A 1 110 ? -14.669 1.657 1.596 1.00 86.25 110 PHE A C 1
ATOM 862 O O . PHE A 1 110 ? -14.365 0.660 2.248 1.00 86.25 110 PHE A O 1
ATOM 869 N N . VAL A 1 111 ? -13.852 2.212 0.706 1.00 85.19 111 VAL A N 1
ATOM 870 C CA . VAL A 1 111 ? -12.559 1.623 0.333 1.00 85.19 111 VAL A CA 1
ATOM 871 C C . VAL A 1 111 ? -11.380 2.519 0.713 1.00 85.19 111 VAL A C 1
ATOM 873 O O . VAL A 1 111 ? -10.272 2.029 0.912 1.00 85.19 111 VAL A O 1
ATOM 876 N N . GLY A 1 112 ? -11.598 3.827 0.833 1.00 84.19 112 GLY A N 1
ATOM 877 C CA . GLY A 1 112 ? -10.518 4.796 0.986 1.00 84.19 112 GLY A CA 1
ATOM 878 C C . GLY A 1 112 ? -9.991 4.890 2.395 1.00 84.19 112 GLY A C 1
ATOM 879 O O . GLY A 1 112 ? -10.758 4.779 3.346 1.00 84.19 112 GLY A O 1
ATOM 880 N N . ASP A 1 113 ? -8.693 5.184 2.510 1.00 84.50 113 ASP A N 1
ATOM 881 C CA . ASP A 1 113 ? -8.020 5.409 3.793 1.00 84.50 113 ASP A CA 1
ATOM 882 C C . ASP A 1 113 ? -8.845 6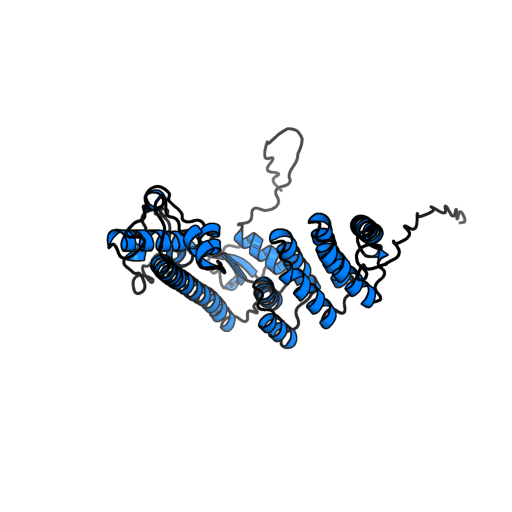.376 4.664 1.00 84.50 113 ASP A C 1
ATOM 884 O O . ASP A 1 113 ? -9.216 6.039 5.785 1.00 84.50 113 ASP A O 1
ATOM 888 N N . ASP A 1 114 ? -9.201 7.546 4.128 1.00 83.31 114 ASP A N 1
ATOM 889 C CA . ASP A 1 114 ? -9.897 8.582 4.897 1.00 83.31 114 ASP A CA 1
ATOM 890 C C . ASP A 1 114 ? -11.333 8.157 5.274 1.00 83.31 114 ASP A C 1
ATOM 892 O O . ASP A 1 114 ? -11.776 8.413 6.390 1.00 83.31 114 ASP A O 1
ATOM 896 N N . GLY A 1 115 ? -12.038 7.442 4.390 1.00 85.62 115 GLY A N 1
ATOM 897 C CA . GLY A 1 115 ? -13.391 6.948 4.655 1.00 85.62 115 GLY A CA 1
ATOM 898 C C . GLY A 1 115 ? -13.434 5.813 5.681 1.00 85.62 115 GLY A C 1
ATOM 899 O O . GLY A 1 115 ? -14.243 5.842 6.608 1.00 85.62 115 GLY A O 1
ATOM 900 N N . LEU A 1 116 ? -12.527 4.841 5.568 1.00 89.25 116 LEU A N 1
ATOM 901 C CA . LEU A 1 116 ? -12.401 3.717 6.498 1.00 89.25 116 LEU A CA 1
ATOM 902 C C . LEU A 1 116 ? -11.993 4.183 7.895 1.00 89.25 116 LEU A C 1
ATOM 904 O O . LEU A 1 116 ? -12.574 3.750 8.890 1.00 89.25 116 LEU A O 1
ATOM 908 N N . LEU A 1 117 ? -11.007 5.078 7.982 1.00 88.81 117 LEU A N 1
ATOM 909 C CA . LEU A 1 117 ? -10.551 5.629 9.258 1.00 88.81 117 LEU A CA 1
ATOM 910 C C . LEU A 1 117 ? -11.657 6.435 9.935 1.00 88.81 117 LEU A C 1
ATOM 912 O O . LEU A 1 117 ? -11.813 6.373 11.154 1.00 88.81 117 LEU A O 1
ATOM 916 N N . GLU A 1 118 ? -12.468 7.135 9.151 1.00 88.50 118 GLU A N 1
ATOM 917 C CA . GLU A 1 118 ? -13.577 7.904 9.682 1.00 88.50 118 GLU A CA 1
ATOM 918 C C . GLU A 1 118 ? -14.751 7.033 10.144 1.00 88.50 118 GLU A C 1
ATOM 920 O O . GLU A 1 118 ? -15.334 7.300 11.195 1.00 88.50 118 GLU A O 1
ATOM 925 N N . GLN A 1 119 ? -15.044 5.935 9.444 1.00 90.12 119 GLN A N 1
ATOM 926 C CA . GLN A 1 119 ? -15.998 4.931 9.925 1.00 90.12 119 GLN A CA 1
ATOM 927 C C . GLN A 1 119 ? -15.548 4.311 11.253 1.00 90.12 119 GLN A C 1
ATOM 929 O O . GLN A 1 119 ? -16.364 4.141 12.159 1.00 90.12 119 GLN A O 1
ATOM 934 N N . ILE A 1 120 ? -14.253 3.998 11.402 1.00 91.88 120 ILE A N 1
ATOM 935 C CA . ILE A 1 120 ? -13.703 3.481 12.666 1.00 91.88 120 ILE A CA 1
ATOM 936 C C . ILE A 1 120 ? -13.890 4.516 13.777 1.00 91.88 120 ILE A C 1
ATOM 938 O O . ILE A 1 120 ? -14.352 4.170 14.866 1.00 91.88 120 ILE A O 1
ATOM 942 N N . ARG A 1 121 ? -13.582 5.790 13.496 1.00 90.00 121 ARG A N 1
ATOM 943 C CA . ARG A 1 121 ? -13.759 6.894 14.449 1.00 90.00 121 ARG A CA 1
ATOM 944 C C . ARG A 1 121 ? -15.214 6.985 14.893 1.00 90.00 121 ARG A C 1
ATOM 946 O O . ARG A 1 121 ? -15.488 6.980 16.090 1.00 90.00 121 ARG A O 1
ATOM 953 N N . PHE A 1 122 ? -16.139 7.029 13.936 1.00 90.19 122 PHE A N 1
ATOM 954 C CA . PHE A 1 122 ? -17.568 7.135 14.207 1.00 90.19 122 PHE A CA 1
ATOM 955 C C . PHE A 1 122 ? -18.085 5.942 15.024 1.00 90.19 122 PHE A C 1
ATOM 957 O O . PHE A 1 122 ? -18.752 6.139 16.037 1.00 90.19 122 PHE A O 1
ATOM 964 N N . ALA A 1 123 ? -17.702 4.714 14.664 1.00 92.12 123 ALA A N 1
ATOM 965 C CA . ALA A 1 123 ? -18.083 3.517 15.408 1.00 92.12 123 ALA A CA 1
ATOM 966 C C . ALA A 1 123 ? -17.554 3.527 16.853 1.00 92.12 123 ALA A C 1
ATOM 968 O O . ALA A 1 123 ? -18.280 3.165 17.778 1.00 92.12 123 ALA A O 1
ATOM 969 N N . PHE A 1 124 ? -16.313 3.974 17.076 1.00 91.69 124 PHE A N 1
ATOM 970 C CA . PHE A 1 124 ? -15.764 4.109 18.429 1.00 91.69 124 PHE A CA 1
ATOM 971 C C . PHE A 1 124 ? -16.538 5.131 19.260 1.00 91.69 124 PHE A C 1
ATOM 973 O O . PHE A 1 124 ? -16.835 4.864 20.425 1.00 91.69 124 PHE A O 1
ATOM 980 N N . LEU A 1 125 ? -16.892 6.273 18.667 1.00 89.88 125 LEU A N 1
ATOM 981 C CA . LEU A 1 125 ? -17.673 7.305 19.345 1.00 89.88 125 LEU A CA 1
ATOM 982 C C . LEU A 1 125 ? -19.078 6.824 19.709 1.00 89.88 125 LEU A C 1
ATOM 984 O O . LEU A 1 125 ? -19.522 7.050 20.834 1.00 89.88 125 LEU A O 1
ATOM 988 N N . GLU A 1 126 ? -19.751 6.121 18.802 1.00 91.12 126 GLU A N 1
ATOM 989 C CA . GLU A 1 126 ? -21.092 5.592 19.054 1.00 91.12 126 GLU A CA 1
ATOM 990 C C . GLU A 1 126 ? -21.072 4.535 20.169 1.00 91.12 126 GLU A C 1
ATOM 992 O O . GLU A 1 126 ? -21.845 4.608 21.126 1.00 91.12 126 GLU A O 1
ATOM 997 N N . LEU A 1 127 ? -20.115 3.602 20.131 1.00 92.81 127 LEU A N 1
ATOM 998 C CA . LEU A 1 127 ? -19.944 2.604 21.192 1.00 92.81 127 LEU A CA 1
ATOM 999 C C . LEU A 1 127 ? -19.583 3.240 22.538 1.00 92.81 127 LEU A C 1
ATOM 1001 O O . LEU A 1 127 ? -20.016 2.762 23.590 1.00 92.81 127 LEU A O 1
ATOM 1005 N N . HIS A 1 128 ? -18.805 4.321 22.525 1.00 91.88 128 HIS A N 1
ATOM 1006 C CA . HIS A 1 128 ? -18.486 5.073 23.732 1.00 91.88 128 HIS A CA 1
ATOM 1007 C C . HIS A 1 128 ? -19.710 5.766 24.321 1.00 91.88 128 HIS A C 1
ATOM 1009 O O . HIS A 1 128 ? -19.959 5.656 25.522 1.00 91.88 128 HIS A O 1
ATOM 1015 N N . HIS A 1 129 ? -20.513 6.415 23.475 1.00 89.88 129 HIS A N 1
ATOM 1016 C CA . HIS A 1 129 ? -21.762 7.055 23.875 1.00 89.88 129 HIS A CA 1
ATOM 1017 C C . HIS A 1 129 ? -22.752 6.042 24.477 1.00 89.88 129 HIS A C 1
ATOM 1019 O O . HIS A 1 129 ? -23.420 6.330 25.470 1.00 89.88 129 HIS A O 1
ATOM 1025 N N . GLN A 1 130 ? -22.774 4.815 23.952 1.00 93.06 130 GLN A N 1
ATOM 1026 C CA . GLN A 1 130 ? -23.559 3.699 24.492 1.00 93.06 130 GLN A CA 1
ATOM 1027 C C . GLN A 1 130 ? -22.941 3.039 25.742 1.00 93.06 130 GLN A C 1
ATOM 1029 O O . GLN A 1 130 ? -23.509 2.089 26.282 1.00 93.06 130 GLN A O 1
ATOM 1034 N N . LEU A 1 131 ? -21.803 3.541 26.238 1.00 91.81 131 LEU A N 1
ATOM 1035 C CA . LEU A 1 131 ? -21.051 3.011 27.383 1.00 91.81 131 LEU A CA 1
ATOM 1036 C C . LEU A 1 131 ? -20.534 1.572 27.187 1.00 91.81 131 LEU A C 1
ATOM 1038 O O . LEU A 1 131 ? -20.283 0.869 28.171 1.00 91.81 131 LEU A O 1
ATOM 1042 N N . LEU A 1 132 ? -20.364 1.150 25.932 1.00 94.00 132 LEU A N 1
ATOM 1043 C CA . LEU A 1 132 ? -19.857 -0.167 25.533 1.00 94.00 132 LEU A CA 1
ATOM 1044 C C . LEU A 1 132 ? -18.346 -0.173 25.277 1.00 94.00 132 LEU A C 1
ATOM 1046 O O . LEU A 1 132 ? -17.733 -1.235 25.326 1.00 94.00 132 LEU A O 1
ATOM 1050 N N . LEU A 1 133 ? -17.750 0.995 25.024 1.00 93.69 133 LEU A N 1
ATOM 1051 C CA . LEU A 1 133 ? -16.316 1.158 24.790 1.00 93.69 133 LEU A CA 1
ATOM 1052 C C . LEU A 1 133 ? -15.743 2.274 25.670 1.00 93.69 133 LEU A C 1
ATOM 1054 O O . LEU A 1 133 ? -16.281 3.379 25.723 1.00 93.69 133 LEU A O 1
ATOM 1058 N N . CYS A 1 134 ? -14.629 2.000 26.345 1.00 92.00 134 CYS A N 1
ATOM 1059 C CA . CYS A 1 134 ? -13.847 2.961 27.123 1.00 92.00 134 CYS A CA 1
ATOM 1060 C C . CYS A 1 134 ? -14.676 3.729 28.165 1.00 92.00 134 CYS A C 1
ATOM 1062 O O . CYS A 1 134 ? -14.523 4.934 28.339 1.00 92.00 134 CYS A O 1
ATOM 1064 N N . ARG A 1 135 ? -15.564 3.037 28.890 1.00 90.19 135 ARG A N 1
ATOM 1065 C CA . ARG A 1 135 ? -16.569 3.648 29.787 1.00 90.19 135 ARG A CA 1
ATOM 1066 C C . ARG A 1 135 ? -16.004 4.611 30.845 1.00 90.19 135 ARG A C 1
ATOM 1068 O O . ARG A 1 135 ? -16.720 5.484 31.327 1.00 90.19 135 ARG A O 1
ATOM 1075 N N . LYS A 1 136 ? -14.763 4.392 31.286 1.00 88.81 136 LYS A N 1
ATOM 1076 C CA . LYS A 1 136 ? -14.080 5.202 32.315 1.00 88.81 136 LYS A CA 1
ATOM 1077 C C . LYS A 1 136 ? -12.985 6.099 31.739 1.00 88.81 136 LYS A C 1
ATOM 1079 O O . LYS A 1 136 ? -12.215 6.674 32.507 1.00 88.81 136 LYS A O 1
ATOM 1084 N N . CYS A 1 137 ? -12.875 6.152 30.422 1.00 88.75 137 CYS A N 1
ATOM 1085 C CA . CYS A 1 137 ? -11.914 6.989 29.735 1.00 88.75 137 CYS A CA 1
ATOM 1086 C C . CYS A 1 137 ? -12.637 8.166 29.102 1.00 88.75 137 CYS A C 1
ATOM 1088 O O . CYS A 1 137 ? -13.846 8.130 28.882 1.00 88.75 137 CYS A O 1
ATOM 1090 N N . ASP A 1 138 ? -11.858 9.182 28.788 1.00 85.56 138 ASP A N 1
ATOM 1091 C CA . ASP A 1 138 ? -12.293 10.289 27.964 1.00 85.56 138 ASP A CA 1
ATOM 1092 C C . ASP A 1 138 ? -11.789 10.085 26.534 1.00 85.56 138 ASP A C 1
ATOM 1094 O O . ASP A 1 138 ? -10.622 9.742 26.329 1.00 85.56 138 ASP A O 1
ATOM 1098 N N . MET A 1 139 ? -12.674 10.286 25.562 1.00 83.06 139 MET A N 1
ATOM 1099 C CA . MET A 1 139 ? -12.393 10.210 24.128 1.00 83.06 139 MET A CA 1
ATOM 1100 C C . MET A 1 139 ? -12.663 11.549 23.419 1.00 83.06 139 MET A C 1
ATOM 1102 O O . MET A 1 139 ? -12.834 11.580 22.204 1.00 83.06 139 MET A O 1
ATOM 1106 N N . GLU A 1 140 ? -12.677 12.671 24.152 1.00 72.00 140 GLU A N 1
ATOM 1107 C CA . GLU A 1 140 ? -12.900 14.028 23.629 1.00 72.00 140 GLU A CA 1
ATOM 1108 C C . GLU A 1 140 ? -12.052 14.391 22.397 1.00 72.00 140 GLU A C 1
ATOM 1110 O O . GLU A 1 140 ? -12.543 15.087 21.506 1.00 72.00 140 GLU A O 1
ATOM 1115 N N . ASP A 1 141 ? -10.805 13.925 22.293 1.00 72.88 141 ASP A N 1
ATOM 1116 C CA . ASP A 1 141 ? -9.963 14.244 21.131 1.00 72.88 141 ASP A CA 1
ATOM 1117 C C . ASP A 1 141 ? -10.448 13.579 19.839 1.00 72.88 141 ASP A C 1
ATOM 1119 O O . ASP A 1 141 ? -10.316 14.175 18.768 1.00 72.88 141 ASP A O 1
ATOM 1123 N N . LEU A 1 142 ? -11.086 12.404 19.926 1.00 70.94 142 LEU A N 1
ATOM 1124 C CA . LEU A 1 142 ? -11.768 11.789 18.782 1.00 70.94 142 LEU A CA 1
ATOM 1125 C C . LEU A 1 142 ? -12.977 12.616 18.342 1.00 70.94 142 LEU A C 1
ATOM 1127 O O . LEU A 1 142 ? -13.335 12.557 17.172 1.00 70.94 142 LEU A O 1
ATOM 1131 N N . PHE A 1 143 ? -13.612 13.380 19.238 1.00 61.88 143 PHE A N 1
ATOM 1132 C CA . PHE A 1 143 ? -14.712 14.284 18.883 1.00 61.88 143 PHE A CA 1
ATOM 1133 C C . PHE A 1 143 ? -14.223 15.584 18.231 1.00 61.88 143 PHE A C 1
ATOM 1135 O O . PHE A 1 143 ? -14.943 16.157 17.415 1.00 61.88 143 PHE A O 1
ATOM 1142 N N . LYS A 1 144 ? -13.026 16.064 18.597 1.00 63.88 144 LYS A N 1
ATOM 1143 C CA . LYS A 1 144 ? -12.482 17.361 18.151 1.00 63.88 144 LYS A CA 1
ATOM 1144 C C . LYS A 1 144 ? -11.665 17.262 16.866 1.00 63.88 144 LYS A C 1
ATOM 1146 O O . LYS A 1 144 ? -11.725 18.172 16.042 1.00 63.88 144 LYS A O 1
ATOM 1151 N N . ASN A 1 145 ? -10.904 16.184 16.699 1.00 61.44 145 ASN A N 1
ATOM 1152 C CA . ASN A 1 145 ? -10.040 15.991 15.542 1.00 61.44 145 ASN A CA 1
ATOM 1153 C C . ASN A 1 145 ? -10.736 15.099 14.510 1.00 61.44 145 ASN A C 1
ATOM 1155 O O . ASN A 1 145 ? -11.070 13.948 14.785 1.00 61.44 145 ASN A O 1
ATOM 1159 N N . ILE A 1 146 ? -10.933 15.630 13.302 1.00 60.00 146 ILE A N 1
ATOM 1160 C CA . ILE A 1 146 ? -11.255 14.809 12.133 1.00 60.00 146 ILE A CA 1
ATOM 1161 C C . ILE A 1 146 ? -10.006 13.987 11.799 1.00 60.00 146 ILE A C 1
ATOM 1163 O O . ILE A 1 146 ? -8.914 14.547 11.691 1.00 60.00 146 ILE A O 1
ATOM 1167 N N . GLY A 1 147 ? -10.179 12.680 11.605 1.00 59.47 147 GLY A N 1
ATOM 1168 C CA . GLY A 1 147 ? -9.126 11.798 11.115 1.00 59.47 147 GLY A CA 1
ATOM 1169 C C . GLY A 1 147 ? -8.386 11.046 12.215 1.00 59.47 147 GLY A C 1
ATOM 1170 O O . GLY A 1 147 ? -7.408 11.525 12.788 1.00 59.47 147 GLY A O 1
ATOM 1171 N N . LEU A 1 148 ? -8.791 9.792 12.419 1.00 77.00 148 LEU A N 1
ATOM 1172 C CA . LEU A 1 148 ? -7.841 8.776 12.859 1.00 77.00 148 LEU A CA 1
ATOM 1173 C C . LEU A 1 148 ? -6.733 8.668 11.810 1.00 77.00 148 LEU A C 1
ATOM 1175 O O . LEU A 1 148 ? -7.012 8.688 10.612 1.00 77.00 148 LEU A O 1
ATOM 1179 N N . SER A 1 149 ? -5.477 8.554 12.237 1.00 81.06 149 SER A N 1
ATOM 1180 C CA . SER A 1 149 ? -4.380 8.351 11.297 1.00 81.06 149 SER A CA 1
ATOM 1181 C C . SER A 1 149 ? -4.176 6.858 11.035 1.00 81.06 149 SER A C 1
ATOM 1183 O O . SER A 1 149 ? -4.253 6.027 11.944 1.00 81.06 149 SER A O 1
ATOM 1185 N N . PHE A 1 150 ? -3.880 6.505 9.781 1.00 83.81 150 PHE A N 1
ATOM 1186 C CA . PHE A 1 150 ? -3.514 5.131 9.435 1.00 83.81 150 PHE A CA 1
ATOM 1187 C C . PHE A 1 150 ? -2.345 4.604 10.291 1.00 83.81 150 PHE A C 1
ATOM 1189 O O . PHE A 1 150 ? -2.448 3.477 10.772 1.00 83.81 150 PHE A O 1
ATOM 1196 N N . PRO A 1 151 ? -1.264 5.377 10.547 1.00 86.31 151 PRO A N 1
ATOM 1197 C CA . PRO A 1 151 ? -0.198 4.947 11.450 1.00 86.31 151 PRO A CA 1
ATOM 1198 C C . PRO A 1 151 ? -0.669 4.579 12.859 1.00 86.31 151 PRO A C 1
ATOM 1200 O O . PRO A 1 151 ? -0.191 3.582 13.397 1.00 86.31 151 PRO A O 1
ATOM 1203 N N . ASP A 1 152 ? -1.600 5.336 13.444 1.00 85.19 152 ASP A N 1
ATOM 1204 C CA . ASP A 1 152 ? -2.081 5.076 14.807 1.00 85.19 152 ASP A CA 1
ATOM 1205 C C . ASP A 1 152 ? -2.907 3.792 14.864 1.00 85.19 152 ASP A C 1
ATOM 1207 O O . ASP A 1 152 ? -2.662 2.931 15.709 1.00 85.19 152 ASP A O 1
ATOM 1211 N N . ILE A 1 153 ? -3.822 3.609 13.907 1.00 88.88 153 ILE A N 1
ATOM 1212 C CA . ILE A 1 153 ? -4.621 2.382 13.804 1.00 88.88 153 ILE A CA 1
ATOM 1213 C C . ILE A 1 153 ? -3.746 1.175 13.484 1.00 88.88 153 ILE A C 1
ATOM 1215 O O . ILE A 1 153 ? -3.915 0.119 14.090 1.00 88.88 153 ILE A O 1
ATOM 1219 N N . HIS A 1 154 ? -2.766 1.322 12.594 1.00 89.19 154 HIS A N 1
ATOM 1220 C CA . HIS A 1 154 ? -1.808 0.260 12.315 1.00 89.19 154 HIS A CA 1
ATOM 1221 C C . HIS A 1 154 ? -0.993 -0.097 13.564 1.00 89.19 154 HIS A C 1
ATOM 1223 O O . HIS A 1 154 ? -0.865 -1.271 13.893 1.00 89.19 154 HIS A O 1
ATOM 1229 N N . LYS A 1 155 ? -0.476 0.895 14.299 1.00 89.25 155 LYS A N 1
ATOM 1230 C CA . LYS A 1 155 ? 0.255 0.665 15.553 1.00 89.25 155 LYS A CA 1
ATOM 1231 C C . LYS A 1 155 ? -0.611 -0.063 16.583 1.00 89.25 155 LYS A C 1
ATOM 1233 O O . LYS A 1 155 ? -0.121 -0.973 17.241 1.00 89.25 155 LYS A O 1
ATOM 1238 N N . PHE A 1 156 ? -1.878 0.325 16.707 1.00 91.06 156 PHE A N 1
ATOM 1239 C CA . PHE A 1 156 ? -2.835 -0.316 17.603 1.00 91.06 156 PHE A CA 1
ATOM 1240 C C . PHE A 1 156 ? -3.110 -1.775 17.214 1.00 91.06 156 PHE A C 1
ATOM 1242 O O . PHE A 1 156 ? -3.042 -2.661 18.063 1.00 91.06 156 PHE A O 1
ATOM 1249 N N . LEU A 1 157 ? -3.387 -2.042 15.935 1.00 91.62 157 LEU A N 1
ATOM 1250 C CA . LEU A 1 157 ? -3.738 -3.381 15.454 1.00 91.62 157 LEU A CA 1
ATOM 1251 C C . LEU A 1 157 ? -2.546 -4.341 15.378 1.00 91.62 157 LEU A C 1
ATOM 1253 O O . LEU A 1 157 ? -2.746 -5.549 15.505 1.00 91.62 157 LEU A O 1
ATOM 1257 N N . SER A 1 158 ? -1.337 -3.813 15.188 1.00 91.25 158 SER A N 1
ATOM 1258 C CA . SER A 1 158 ? -0.088 -4.579 15.099 1.00 91.25 158 SER A CA 1
ATOM 1259 C C . SER A 1 158 ? 0.644 -4.698 16.444 1.00 91.25 158 SER A C 1
ATOM 1261 O O . SER A 1 158 ? 1.786 -5.147 16.479 1.00 91.25 158 SER A O 1
ATOM 1263 N N . ALA A 1 159 ? 0.026 -4.276 17.552 1.00 91.38 159 ALA A N 1
ATOM 1264 C CA . ALA A 1 159 ? 0.620 -4.374 18.881 1.00 91.38 159 ALA A CA 1
ATOM 1265 C C . ALA A 1 159 ? 0.785 -5.843 19.320 1.00 91.38 159 ALA A C 1
ATOM 1267 O O . ALA A 1 159 ? -0.179 -6.607 19.348 1.00 91.38 159 ALA A O 1
ATOM 1268 N N . GLU A 1 160 ? 2.003 -6.227 19.713 1.00 88.88 160 GLU A N 1
ATOM 1269 C CA . GLU A 1 160 ? 2.316 -7.598 20.149 1.00 88.88 160 GLU A CA 1
ATOM 1270 C C . GLU A 1 160 ? 1.925 -7.864 21.609 1.00 88.88 160 GLU A C 1
ATOM 1272 O O . GLU A 1 160 ? 1.673 -9.007 21.995 1.00 88.88 160 GLU A O 1
ATOM 1277 N N . THR A 1 161 ? 1.865 -6.814 22.437 1.00 91.12 161 THR A N 1
ATOM 1278 C CA . THR A 1 161 ? 1.531 -6.929 23.859 1.00 91.12 161 THR A CA 1
ATOM 1279 C C . THR A 1 161 ? 0.227 -6.214 24.196 1.00 91.12 161 THR A C 1
ATOM 1281 O O . THR A 1 161 ? -0.123 -5.182 23.622 1.00 91.12 161 THR A O 1
ATOM 1284 N N . HIS A 1 162 ? -0.483 -6.728 25.204 1.00 89.81 162 HIS A N 1
ATOM 1285 C CA . HIS A 1 162 ? -1.697 -6.086 25.714 1.00 89.81 162 HIS A CA 1
ATOM 1286 C C . HIS A 1 162 ? -1.442 -4.666 26.232 1.00 89.81 162 HIS A C 1
ATOM 1288 O O . HIS A 1 162 ? -2.291 -3.796 26.066 1.00 89.81 162 HIS A O 1
ATOM 1294 N N . SER A 1 163 ? -0.274 -4.415 26.832 1.00 89.25 163 SER A N 1
ATOM 1295 C CA . SER A 1 163 ? 0.091 -3.084 27.327 1.00 89.25 163 SER A CA 1
ATOM 1296 C C . SER A 1 163 ? 0.241 -2.085 26.183 1.00 89.25 163 SER A C 1
ATOM 1298 O O . SER A 1 163 ? -0.267 -0.967 26.272 1.00 89.25 163 SER A O 1
ATOM 1300 N N . ASP A 1 164 ? 0.900 -2.493 25.098 1.00 90.19 164 ASP A N 1
ATOM 1301 C CA . ASP A 1 164 ? 1.088 -1.634 23.931 1.00 90.19 164 ASP A CA 1
ATOM 1302 C C . ASP A 1 164 ? -0.252 -1.338 23.258 1.00 90.19 164 ASP A C 1
ATOM 1304 O O . ASP A 1 164 ? -0.528 -0.185 22.925 1.00 90.19 164 ASP A O 1
ATOM 1308 N N . MET A 1 165 ? -1.125 -2.345 23.156 1.00 89.88 165 MET A N 1
ATOM 1309 C CA . MET A 1 165 ? -2.470 -2.196 22.598 1.00 89.88 165 MET A CA 1
ATOM 1310 C C . MET A 1 165 ? -3.334 -1.228 23.421 1.00 89.88 165 MET A C 1
ATOM 1312 O O . MET A 1 165 ? -4.000 -0.366 22.852 1.00 89.88 165 MET A O 1
ATOM 1316 N N . ILE A 1 166 ? -3.275 -1.308 24.757 1.00 90.75 166 ILE A N 1
ATOM 1317 C CA . ILE A 1 166 ? -3.951 -0.357 25.658 1.00 90.75 166 ILE A CA 1
ATOM 1318 C C . ILE A 1 166 ? -3.405 1.060 25.459 1.00 90.75 166 ILE A C 1
ATOM 1320 O O . ILE A 1 166 ? -4.182 2.008 25.385 1.00 90.75 166 ILE A O 1
ATOM 1324 N N . SER A 1 167 ? -2.083 1.209 25.341 1.00 88.38 167 SER A N 1
ATOM 1325 C CA . SER A 1 167 ? -1.442 2.519 25.168 1.00 88.38 167 SER A CA 1
ATOM 1326 C C . SER A 1 167 ? -1.695 3.164 23.801 1.00 88.38 167 SER A C 1
ATOM 1328 O O . SER A 1 167 ? -1.572 4.377 23.661 1.00 88.38 167 SER A O 1
ATOM 1330 N N . ALA A 1 168 ? -2.004 2.353 22.786 1.00 88.56 168 ALA A N 1
ATOM 1331 C CA . ALA A 1 168 ? -2.227 2.802 21.418 1.00 88.56 168 ALA A CA 1
ATOM 1332 C C . ALA A 1 168 ? -3.689 3.178 21.139 1.00 88.56 168 ALA A C 1
ATOM 1334 O O . ALA A 1 168 ? -3.971 3.762 20.094 1.00 88.56 168 ALA A O 1
ATOM 1335 N N . LEU A 1 169 ? -4.618 2.856 22.046 1.00 88.38 169 LEU A N 1
ATOM 1336 C CA . LEU A 1 169 ? -6.012 3.246 21.894 1.00 88.38 169 LEU A CA 1
ATOM 1337 C C . LEU A 1 169 ? -6.151 4.769 22.109 1.00 88.38 169 LEU A C 1
ATOM 1339 O O . LEU A 1 169 ? -5.621 5.284 23.096 1.00 88.38 169 LEU A O 1
ATOM 1343 N N . PRO A 1 170 ? -6.847 5.501 21.219 1.00 82.19 170 PRO A N 1
ATOM 1344 C CA . PRO A 1 170 ? -6.872 6.966 21.218 1.00 82.19 170 PRO A CA 1
ATOM 1345 C C . PRO A 1 170 ? -7.783 7.542 22.316 1.00 82.19 170 PRO A C 1
ATOM 1347 O O . PRO A 1 170 ? -8.841 8.097 22.037 1.00 82.19 170 PRO A O 1
ATOM 1350 N N . VAL A 1 171 ? -7.377 7.405 23.577 1.00 86.38 171 VAL A N 1
ATOM 1351 C CA . VAL A 1 171 ? -8.052 8.009 24.734 1.00 86.38 171 VAL A CA 1
ATOM 1352 C C . VAL A 1 171 ? -7.278 9.223 25.252 1.00 86.38 171 VAL A C 1
ATOM 1354 O O . VAL A 1 171 ? -6.051 9.207 25.326 1.00 86.38 171 VAL A O 1
ATOM 1357 N N . THR A 1 172 ? -7.996 10.272 25.645 1.00 82.00 172 THR A N 1
ATOM 1358 C CA . THR A 1 172 ? -7.430 11.518 26.182 1.00 82.00 172 THR A CA 1
ATOM 1359 C C . THR A 1 172 ? -7.108 11.384 27.669 1.00 82.00 172 THR A C 1
ATOM 1361 O O . THR A 1 172 ? -6.051 11.818 28.129 1.00 82.00 172 THR A O 1
ATOM 1364 N N . THR A 1 173 ? -8.000 10.760 28.446 1.00 83.94 173 THR A N 1
ATOM 1365 C CA . THR A 1 173 ? -7.778 10.493 29.876 1.00 83.94 173 THR A CA 1
ATOM 1366 C C . THR A 1 173 ? -8.331 9.132 30.296 1.00 83.94 173 THR A C 1
ATOM 1368 O O . THR A 1 173 ? -9.178 8.548 29.622 1.00 83.94 173 THR A O 1
ATOM 1371 N N . GLY A 1 174 ? -7.854 8.614 31.431 1.00 86.56 174 GLY A N 1
ATOM 1372 C CA . GLY A 1 174 ? -8.212 7.287 31.933 1.00 86.56 174 GLY A CA 1
ATOM 1373 C C . GLY A 1 174 ? -7.342 6.171 31.350 1.00 86.56 174 GLY A C 1
ATOM 1374 O O . GLY A 1 174 ? -6.391 6.415 30.613 1.00 86.56 174 GLY A O 1
ATOM 1375 N N . THR A 1 175 ? -7.639 4.928 31.726 1.00 89.12 175 THR A N 1
ATOM 1376 C CA . THR A 1 175 ? -6.880 3.751 31.278 1.00 89.12 175 THR A CA 1
ATOM 1377 C C . THR A 1 175 ? -7.846 2.741 30.671 1.00 89.12 175 THR A C 1
ATOM 1379 O O . THR A 1 175 ? -8.692 2.227 31.411 1.00 89.12 175 THR A O 1
ATOM 1382 N N . PRO A 1 176 ? -7.747 2.469 29.357 1.00 92.50 176 PRO A N 1
ATOM 1383 C CA . PRO A 1 176 ? -8.569 1.466 28.703 1.00 92.50 176 PRO A CA 1
ATOM 1384 C C . PRO A 1 176 ? -8.337 0.093 29.319 1.00 92.50 176 PRO A C 1
ATOM 1386 O O . PRO A 1 176 ? -7.237 -0.241 29.767 1.00 92.50 176 PRO A O 1
ATOM 1389 N N . THR A 1 177 ? -9.385 -0.714 29.338 1.00 94.00 177 THR A N 1
ATOM 1390 C CA . THR A 1 177 ? -9.306 -2.105 29.768 1.00 94.00 177 THR A CA 1
ATOM 1391 C C . THR A 1 177 ? -8.906 -3.014 28.609 1.00 94.00 177 THR A C 1
ATOM 1393 O O . THR A 1 177 ? -8.947 -2.636 27.436 1.00 94.00 177 THR A O 1
ATOM 1396 N N . LEU A 1 178 ? -8.547 -4.256 28.933 1.00 93.38 178 LEU A N 1
ATOM 1397 C CA . LEU A 1 178 ? -8.302 -5.274 27.915 1.00 93.38 178 LEU A CA 1
ATOM 1398 C C . LEU A 1 178 ? -9.557 -5.541 27.061 1.00 93.38 178 LEU A C 1
ATOM 1400 O O . LEU A 1 178 ? -9.449 -5.727 25.847 1.00 93.38 178 LEU A O 1
ATOM 1404 N N . ASP A 1 179 ? -10.743 -5.491 27.668 1.00 94.94 179 ASP A N 1
ATOM 1405 C CA . ASP A 1 179 ? -12.011 -5.651 26.953 1.00 94.94 179 ASP A CA 1
ATOM 1406 C C . ASP A 1 179 ? -12.233 -4.500 25.963 1.00 94.94 179 ASP A C 1
ATOM 1408 O O . ASP A 1 179 ? -12.560 -4.755 24.805 1.00 94.94 179 ASP A O 1
ATOM 1412 N N . ASP A 1 180 ? -11.949 -3.255 26.366 1.00 95.06 180 ASP A N 1
ATOM 1413 C CA . ASP A 1 180 ? -12.052 -2.084 25.481 1.00 95.06 180 ASP A CA 1
ATOM 1414 C C . ASP A 1 180 ? -11.175 -2.254 24.236 1.00 95.06 180 ASP A C 1
ATOM 1416 O O . ASP A 1 180 ? -11.626 -2.071 23.106 1.00 95.06 180 ASP A O 1
ATOM 1420 N N . THR A 1 181 ? -9.925 -2.679 24.431 1.00 94.25 181 THR A N 1
ATOM 1421 C CA . THR A 1 181 ? -9.011 -2.925 23.311 1.00 94.25 181 THR A CA 1
ATOM 1422 C C . THR A 1 181 ? -9.453 -4.089 22.422 1.00 94.25 181 THR A C 1
ATOM 1424 O O . THR A 1 181 ? -9.275 -4.034 21.206 1.00 94.25 181 THR A O 1
ATOM 1427 N N . SER A 1 182 ? -10.083 -5.119 22.993 1.00 94.62 182 SER A N 1
ATOM 1428 C CA . SER A 1 182 ? -10.613 -6.258 22.235 1.00 94.62 182 SER A CA 1
ATOM 1429 C C . SER A 1 182 ? -11.805 -5.848 21.366 1.00 94.62 182 SER A C 1
ATOM 1431 O O . SER A 1 182 ? -11.855 -6.198 20.186 1.00 94.62 182 SER A O 1
ATOM 1433 N N . ILE A 1 183 ? -12.724 -5.049 21.917 1.00 95.62 183 ILE A N 1
ATOM 1434 C CA . ILE A 1 183 ? -13.878 -4.496 21.195 1.00 95.62 183 ILE A CA 1
ATOM 1435 C C . ILE A 1 183 ? -13.403 -3.563 20.078 1.00 95.62 183 ILE A C 1
ATOM 1437 O O . ILE A 1 183 ? -13.791 -3.740 18.923 1.00 95.62 183 ILE A O 1
ATOM 1441 N N . ALA A 1 184 ? -12.517 -2.613 20.392 1.00 94.88 184 ALA A N 1
ATOM 1442 C CA . ALA A 1 184 ? -11.976 -1.674 19.413 1.00 94.88 184 ALA A CA 1
ATOM 1443 C C . ALA A 1 184 ? -11.227 -2.388 18.275 1.00 94.88 184 ALA A C 1
ATOM 1445 O O . ALA A 1 184 ? -11.425 -2.064 17.103 1.00 94.88 184 ALA A O 1
ATOM 1446 N N . SER A 1 185 ? -10.415 -3.403 18.599 1.00 95.19 185 SER A N 1
ATOM 1447 C CA . SER A 1 185 ? -9.712 -4.220 17.601 1.00 95.19 185 SER A CA 1
ATOM 1448 C C . SER A 1 185 ? -10.689 -4.961 16.692 1.00 95.19 185 SER A C 1
ATOM 1450 O O . SER A 1 185 ? -10.523 -4.954 15.473 1.00 95.19 185 SER A O 1
ATOM 1452 N N . TYR A 1 186 ? -11.732 -5.567 17.265 1.00 96.06 186 TYR A N 1
ATOM 1453 C CA . TYR A 1 186 ? -12.753 -6.284 16.506 1.00 96.06 186 TYR A CA 1
ATOM 1454 C C . TYR A 1 186 ? -13.494 -5.368 15.524 1.00 96.06 186 TYR A C 1
ATOM 1456 O O . TYR A 1 186 ? -13.592 -5.683 14.338 1.00 96.06 186 TYR A O 1
ATOM 1464 N N . VAL A 1 187 ? -13.950 -4.205 15.995 1.00 95.06 187 VAL A N 1
ATOM 1465 C CA . VAL A 1 187 ? -14.659 -3.210 15.177 1.00 95.06 187 VAL A CA 1
ATOM 1466 C C . VAL A 1 187 ? -13.774 -2.705 14.038 1.00 95.06 187 VAL A C 1
ATOM 1468 O O . VAL A 1 187 ? -14.186 -2.744 12.878 1.00 95.06 187 VAL A O 1
ATOM 1471 N N . ALA A 1 188 ? -12.536 -2.302 14.341 1.00 94.31 188 ALA A N 1
ATOM 1472 C CA . ALA A 1 188 ? -11.600 -1.824 13.329 1.00 94.31 188 ALA A CA 1
ATOM 1473 C C . ALA A 1 188 ? -11.299 -2.902 12.275 1.00 94.31 188 ALA A C 1
ATOM 1475 O O . ALA A 1 188 ? -11.327 -2.619 11.078 1.00 94.31 188 ALA A O 1
ATOM 1476 N N . LYS A 1 189 ? -11.083 -4.156 12.695 1.00 94.62 189 LYS A N 1
ATOM 1477 C CA . LYS A 1 189 ? -10.844 -5.277 11.775 1.00 94.62 189 LYS A CA 1
ATOM 1478 C C . LYS A 1 189 ? -12.032 -5.547 10.860 1.00 94.62 189 LYS A C 1
ATOM 1480 O O . LYS A 1 189 ? -11.809 -5.791 9.681 1.00 94.62 189 LYS A O 1
ATOM 1485 N N . ILE A 1 190 ? -13.271 -5.484 11.353 1.00 95.38 190 ILE A N 1
ATOM 1486 C CA . ILE A 1 190 ? -14.463 -5.674 10.509 1.00 95.38 190 ILE A CA 1
ATOM 1487 C C . ILE A 1 190 ? -14.551 -4.602 9.427 1.00 95.38 190 ILE A C 1
ATOM 1489 O O . ILE A 1 190 ? -14.758 -4.935 8.260 1.00 95.38 190 ILE A O 1
ATOM 1493 N N . ILE A 1 191 ? -14.372 -3.333 9.800 1.00 93.31 191 ILE A N 1
ATOM 1494 C CA . ILE A 1 191 ? -14.452 -2.210 8.860 1.00 93.31 191 ILE A CA 1
ATOM 1495 C C . ILE A 1 191 ? -13.357 -2.335 7.792 1.00 93.31 191 ILE A C 1
ATOM 1497 O O . ILE A 1 191 ? -13.653 -2.299 6.597 1.00 93.31 191 ILE A O 1
ATOM 1501 N N . LEU A 1 192 ? -12.111 -2.581 8.210 1.00 92.38 192 LEU A N 1
ATOM 1502 C CA . LEU A 1 192 ? -10.979 -2.765 7.297 1.00 92.38 192 LEU A CA 1
ATOM 1503 C C . LEU A 1 192 ? -11.150 -3.997 6.399 1.00 92.38 192 LEU A C 1
ATOM 1505 O O . LEU A 1 192 ? -10.870 -3.930 5.204 1.00 92.38 192 LEU A O 1
ATOM 1509 N N . MET A 1 193 ? -11.644 -5.112 6.943 1.00 92.62 193 MET A N 1
ATOM 1510 C CA . MET A 1 193 ? -11.892 -6.332 6.174 1.00 92.62 193 MET A CA 1
ATOM 1511 C C . MET A 1 193 ? -12.994 -6.121 5.134 1.00 92.62 193 MET A C 1
ATOM 1513 O O . MET A 1 193 ? -12.849 -6.572 4.000 1.00 92.62 193 MET A O 1
ATOM 1517 N N . ARG A 1 194 ? -14.059 -5.379 5.466 1.00 91.56 194 ARG A N 1
ATOM 1518 C CA . ARG A 1 194 ? -15.083 -4.985 4.489 1.00 91.56 194 ARG A CA 1
ATOM 1519 C C . ARG A 1 194 ? -14.483 -4.135 3.365 1.00 91.56 194 ARG A C 1
ATOM 1521 O O . ARG A 1 194 ? -14.732 -4.431 2.198 1.00 91.56 194 ARG A O 1
ATOM 1528 N N . GLY A 1 195 ? -13.658 -3.140 3.695 1.00 89.44 195 GLY A N 1
ATOM 1529 C CA . GLY A 1 195 ? -12.959 -2.318 2.700 1.00 89.44 195 GLY A CA 1
ATOM 1530 C C . GLY A 1 195 ? -12.038 -3.134 1.788 1.00 89.44 195 GLY A C 1
ATOM 1531 O O . GLY A 1 195 ? -12.045 -2.954 0.569 1.00 89.44 195 GLY A O 1
ATOM 1532 N N . ALA A 1 196 ? -11.309 -4.102 2.351 1.00 87.88 196 ALA A N 1
ATOM 1533 C CA . ALA A 1 196 ? -10.461 -5.020 1.593 1.00 87.88 196 ALA A CA 1
ATOM 1534 C C . ALA A 1 196 ? -11.268 -5.928 0.645 1.00 87.88 196 ALA A C 1
ATOM 1536 O O . ALA A 1 196 ? -10.856 -6.148 -0.492 1.00 87.88 196 ALA A O 1
ATOM 1537 N N . LEU A 1 197 ? -12.440 -6.415 1.067 1.00 86.88 197 LEU A N 1
ATOM 1538 C CA . LEU A 1 197 ? -13.334 -7.207 0.213 1.00 86.88 197 LEU A CA 1
ATOM 1539 C C . LEU A 1 197 ? -13.937 -6.378 -0.933 1.00 86.88 197 LEU A C 1
ATOM 1541 O O . LEU A 1 197 ? -14.042 -6.851 -2.059 1.00 86.88 197 LEU A O 1
ATOM 1545 N N . LEU A 1 198 ? -14.307 -5.122 -0.686 1.00 83.44 198 LEU A N 1
ATOM 1546 C CA . LEU A 1 198 ? -14.811 -4.234 -1.743 1.00 83.44 198 LEU A CA 1
ATOM 1547 C C . LEU A 1 198 ? -13.698 -3.817 -2.719 1.00 83.44 198 LEU A C 1
ATOM 1549 O O . LEU A 1 198 ? -13.916 -3.718 -3.930 1.00 83.44 198 LEU A O 1
ATOM 1553 N N . THR A 1 199 ? -12.478 -3.660 -2.204 1.00 82.12 199 THR A N 1
ATOM 1554 C CA . THR A 1 199 ? -11.267 -3.497 -3.017 1.00 82.12 199 THR A CA 1
ATOM 1555 C C . THR A 1 199 ? -11.049 -4.709 -3.914 1.00 82.12 199 THR A C 1
ATOM 1557 O O . THR A 1 199 ? -10.845 -4.549 -5.117 1.00 82.12 199 THR A O 1
ATOM 1560 N N . SER A 1 200 ? -11.131 -5.925 -3.365 1.00 78.69 200 SER A N 1
ATOM 1561 C CA . SER A 1 200 ? -10.923 -7.141 -4.149 1.00 78.69 200 SER A CA 1
ATOM 1562 C C . SER A 1 200 ? -11.994 -7.315 -5.218 1.00 78.69 200 SER A C 1
ATOM 1564 O O . SER A 1 200 ? -11.647 -7.704 -6.322 1.00 78.69 200 SER A O 1
ATOM 1566 N N . ILE A 1 201 ? -13.251 -6.929 -4.969 1.00 73.62 201 ILE A N 1
ATOM 1567 C CA . ILE A 1 201 ? -14.292 -6.886 -6.011 1.00 73.62 201 ILE A CA 1
ATOM 1568 C C . ILE A 1 201 ? -13.906 -5.933 -7.141 1.00 73.62 201 ILE A C 1
ATOM 1570 O O . ILE A 1 201 ? -14.144 -6.252 -8.295 1.00 73.62 201 ILE A O 1
ATOM 1574 N N . SER A 1 202 ? -13.285 -4.793 -6.842 1.00 69.69 202 SER A N 1
ATOM 1575 C CA . SER A 1 202 ? -12.839 -3.843 -7.873 1.00 69.69 202 SER A CA 1
ATOM 1576 C C . SER A 1 202 ? -11.701 -4.420 -8.718 1.00 69.69 202 SER A C 1
ATOM 1578 O O . SER A 1 202 ? -11.682 -4.254 -9.934 1.00 69.69 202 SER A O 1
ATOM 1580 N N . VAL A 1 203 ? -10.789 -5.162 -8.083 1.00 68.50 203 VAL A N 1
ATOM 1581 C CA . VAL A 1 203 ? -9.725 -5.910 -8.768 1.00 68.50 203 VAL A CA 1
ATOM 1582 C C . VAL A 1 203 ? -10.294 -7.088 -9.557 1.00 68.50 203 VAL A C 1
ATOM 1584 O O . VAL A 1 203 ? -9.845 -7.331 -10.666 1.00 68.50 203 VAL A O 1
ATOM 1587 N N . ILE A 1 204 ? -11.297 -7.794 -9.033 1.00 68.50 204 ILE A N 1
ATOM 1588 C CA . ILE A 1 204 ? -11.993 -8.882 -9.728 1.00 68.50 204 ILE A CA 1
ATOM 1589 C C . ILE A 1 204 ? -12.797 -8.328 -10.894 1.00 68.50 204 ILE A C 1
ATOM 1591 O O . ILE A 1 204 ? -12.811 -8.949 -11.936 1.00 68.50 204 ILE A O 1
ATOM 1595 N N . LEU A 1 205 ? -13.445 -7.174 -10.763 1.00 64.25 205 LEU A N 1
ATOM 1596 C CA . LEU A 1 205 ? -14.179 -6.540 -11.852 1.00 64.25 205 LEU A CA 1
ATOM 1597 C C . LEU A 1 205 ? -13.217 -6.080 -12.944 1.00 64.25 205 LEU A C 1
ATOM 1599 O O . LEU A 1 205 ? -13.493 -6.320 -14.114 1.00 64.25 205 LEU A O 1
ATOM 1603 N N . ALA A 1 206 ? -12.070 -5.507 -12.556 1.00 62.28 206 ALA A N 1
ATOM 1604 C CA . ALA A 1 206 ? -10.967 -5.305 -13.479 1.00 62.28 206 ALA A CA 1
ATOM 1605 C C . ALA A 1 206 ? -10.609 -6.645 -14.135 1.00 62.28 206 ALA A C 1
ATOM 1607 O O . ALA A 1 206 ? -10.707 -6.721 -15.346 1.00 62.28 206 ALA A O 1
ATOM 1608 N N . ASN A 1 207 ? -10.368 -7.715 -13.361 1.00 55.19 207 ASN A N 1
ATOM 1609 C CA . ASN A 1 207 ? -10.046 -9.073 -13.828 1.00 55.19 207 ASN A CA 1
ATOM 1610 C C . ASN A 1 207 ? -11.102 -9.710 -14.755 1.00 55.19 207 ASN A C 1
ATOM 1612 O O . ASN A 1 207 ? -10.756 -10.365 -15.725 1.00 55.19 207 ASN A O 1
ATOM 1616 N N . CYS A 1 208 ? -12.393 -9.515 -14.496 1.00 57.47 208 CYS A N 1
ATOM 1617 C CA . CYS A 1 208 ? -13.494 -10.006 -15.320 1.00 57.47 208 CYS A CA 1
ATOM 1618 C C . CYS A 1 208 ? -13.605 -9.205 -16.620 1.00 57.47 208 CYS A C 1
ATOM 1620 O O . CYS A 1 208 ? -13.986 -9.764 -17.645 1.00 57.47 208 CYS A O 1
ATOM 1622 N N . TYR A 1 209 ? -13.240 -7.919 -16.593 1.00 53.66 209 TYR A N 1
ATOM 1623 C CA . TYR A 1 209 ? -12.990 -7.152 -17.811 1.00 53.66 209 TYR A CA 1
ATOM 1624 C C . TYR A 1 209 ? -11.803 -7.765 -18.591 1.00 53.66 209 TYR A C 1
ATOM 1626 O O . TYR A 1 209 ? -11.896 -7.890 -19.807 1.00 53.66 209 TYR A O 1
ATOM 1634 N N . LEU A 1 210 ? -10.766 -8.281 -17.904 1.00 47.69 210 LEU A N 1
ATOM 1635 C CA . LEU A 1 210 ? -9.606 -8.977 -18.513 1.00 47.69 210 LEU A CA 1
ATOM 1636 C C . LEU A 1 210 ? -9.917 -10.356 -19.115 1.00 47.69 210 LEU A C 1
ATOM 1638 O O . LEU A 1 210 ? -9.236 -10.793 -20.039 1.00 47.69 210 LEU A O 1
ATOM 1642 N N . GLU A 1 211 ? -10.909 -11.078 -18.588 1.00 49.00 211 GLU A N 1
ATOM 1643 C CA . GLU A 1 211 ? -11.308 -12.387 -19.130 1.00 49.00 211 GLU A CA 1
ATOM 1644 C C . GLU A 1 211 ? -12.142 -12.261 -20.414 1.00 49.00 211 GLU A C 1
ATOM 1646 O O . GLU A 1 211 ? -12.126 -13.163 -21.254 1.00 49.00 211 GLU A O 1
ATOM 1651 N N . HIS A 1 212 ? -12.867 -11.151 -20.580 1.00 53.38 212 HIS A N 1
ATOM 1652 C CA . HIS A 1 212 ? -13.671 -10.885 -21.774 1.00 53.38 212 HIS A CA 1
ATOM 1653 C C . HIS A 1 212 ? -12.891 -10.165 -22.888 1.00 53.38 212 HIS A C 1
ATOM 1655 O O . HIS A 1 212 ? -13.202 -10.375 -24.060 1.00 53.38 212 HIS A O 1
ATOM 1661 N N . GLU A 1 213 ? -11.850 -9.409 -22.540 1.00 47.72 213 GLU A N 1
ATOM 1662 C CA . GLU A 1 213 ? -10.889 -8.771 -23.447 1.00 47.72 213 GLU A CA 1
ATOM 1663 C C . GLU A 1 213 ? -9.484 -9.266 -23.056 1.00 47.72 213 GLU A C 1
ATOM 1665 O O . GLU A 1 213 ? -8.927 -8.752 -22.098 1.00 47.72 213 GLU A O 1
ATOM 1670 N N . ASN A 1 214 ? -8.948 -10.299 -23.733 1.00 45.34 214 ASN A N 1
ATOM 1671 C CA . ASN A 1 214 ? -7.635 -10.946 -23.496 1.00 45.34 214 ASN A CA 1
ATOM 1672 C C . ASN A 1 214 ? -6.550 -10.028 -22.879 1.00 45.34 214 ASN A C 1
ATOM 1674 O O . ASN A 1 214 ? -5.708 -9.489 -23.600 1.00 45.34 214 ASN A O 1
ATOM 1678 N N . PHE A 1 215 ? -6.507 -9.918 -21.554 1.00 47.03 215 PHE A N 1
ATOM 1679 C CA . PHE A 1 215 ? -5.581 -9.030 -20.858 1.00 47.03 215 PHE A CA 1
ATOM 1680 C C . PHE A 1 215 ? -4.870 -9.789 -19.734 1.00 47.03 215 PHE A C 1
ATOM 1682 O O . PHE A 1 215 ? -5.461 -10.602 -19.026 1.00 47.03 215 PHE A O 1
ATOM 1689 N N . ASP A 1 216 ? -3.573 -9.528 -19.565 1.00 46.50 216 ASP A N 1
ATOM 1690 C CA . ASP A 1 216 ? -2.666 -10.317 -18.728 1.00 46.50 216 ASP A CA 1
ATOM 1691 C C . ASP A 1 216 ? -2.149 -9.458 -17.555 1.00 46.50 216 ASP A C 1
ATOM 1693 O O . ASP A 1 216 ? -1.310 -8.582 -17.751 1.00 46.50 216 ASP A O 1
ATOM 1697 N N . VAL A 1 217 ? -2.631 -9.675 -16.318 1.00 47.47 217 VAL A N 1
ATOM 1698 C CA . VAL A 1 217 ? -2.086 -8.955 -15.147 1.00 47.47 217 VAL A CA 1
ATOM 1699 C C . VAL A 1 217 ? -0.610 -9.334 -14.977 1.00 47.47 217 VAL A C 1
ATOM 1701 O O . VAL A 1 217 ? -0.290 -10.522 -14.855 1.00 47.47 217 VAL A O 1
ATOM 1704 N N . PRO A 1 218 ? 0.315 -8.359 -14.906 1.00 56.38 218 PRO A N 1
ATOM 1705 C CA . PRO A 1 218 ? 1.733 -8.642 -14.768 1.00 56.38 218 PRO A CA 1
ATOM 1706 C C . PRO A 1 218 ? 2.040 -9.515 -13.554 1.00 56.38 218 PRO A C 1
ATOM 1708 O O . PRO A 1 218 ? 1.953 -9.080 -12.402 1.00 56.38 218 PRO A O 1
ATOM 1711 N N . HIS A 1 219 ? 2.491 -10.741 -13.810 1.00 64.56 219 HIS A N 1
ATOM 1712 C CA . HIS A 1 219 ? 2.926 -11.667 -12.766 1.00 64.56 219 HIS A CA 1
ATOM 1713 C C . HIS A 1 219 ? 4.025 -11.038 -11.894 1.00 64.56 219 HIS A C 1
ATOM 1715 O O . HIS A 1 219 ? 4.104 -11.329 -10.707 1.00 64.56 219 HIS A O 1
ATOM 1721 N N . SER A 1 220 ? 4.824 -10.117 -12.451 1.00 62.91 220 SER A N 1
ATOM 1722 C CA . SER A 1 220 ? 5.840 -9.335 -11.738 1.00 62.91 220 SER A CA 1
ATOM 1723 C C . SER A 1 220 ? 5.256 -8.434 -10.641 1.00 62.91 220 SER A C 1
ATOM 1725 O O . SER A 1 220 ? 5.849 -8.332 -9.567 1.00 62.91 220 SER A O 1
ATOM 1727 N N . ILE A 1 221 ? 4.087 -7.825 -10.873 1.00 62.22 221 ILE A N 1
ATOM 1728 C CA . ILE A 1 221 ? 3.397 -6.950 -9.918 1.00 62.22 221 ILE A CA 1
ATOM 1729 C C . ILE A 1 221 ? 2.741 -7.787 -8.826 1.00 62.22 221 ILE A C 1
ATOM 1731 O O . ILE A 1 221 ? 2.921 -7.481 -7.649 1.00 62.22 221 ILE A O 1
ATOM 1735 N N . ILE A 1 222 ? 2.038 -8.862 -9.197 1.00 65.31 222 ILE A N 1
ATOM 1736 C CA . ILE A 1 222 ? 1.412 -9.779 -8.231 1.00 65.31 222 ILE A CA 1
ATOM 1737 C C . ILE A 1 222 ? 2.489 -10.410 -7.343 1.00 65.31 222 ILE A C 1
ATOM 1739 O O . ILE A 1 222 ? 2.364 -10.434 -6.119 1.00 65.31 222 ILE A O 1
ATOM 1743 N N . TRP A 1 223 ? 3.586 -10.864 -7.948 1.00 84.06 223 TRP A N 1
ATOM 1744 C CA . TRP A 1 223 ? 4.727 -11.405 -7.223 1.00 84.06 223 TRP A CA 1
ATOM 1745 C C . TRP A 1 223 ? 5.337 -10.367 -6.276 1.00 84.06 223 TRP A C 1
ATOM 1747 O O . TRP A 1 223 ? 5.490 -10.636 -5.086 1.00 84.06 223 TRP A O 1
ATOM 1757 N N . ALA A 1 224 ? 5.639 -9.159 -6.772 1.00 67.44 224 ALA A N 1
ATOM 1758 C CA . ALA A 1 224 ? 6.240 -8.106 -5.958 1.00 67.44 224 ALA A CA 1
ATOM 1759 C C . ALA A 1 224 ? 5.316 -7.664 -4.817 1.00 67.44 224 ALA A C 1
ATOM 1761 O O . ALA A 1 224 ? 5.807 -7.372 -3.731 1.00 67.44 224 ALA A O 1
ATOM 1762 N N . PHE A 1 225 ? 3.999 -7.632 -5.032 1.00 72.75 225 PHE A N 1
ATOM 1763 C CA . PHE A 1 225 ? 3.016 -7.336 -3.995 1.00 72.75 225 PHE A CA 1
ATOM 1764 C C . PHE A 1 225 ? 3.077 -8.355 -2.855 1.00 72.75 225 PHE A C 1
ATOM 1766 O O . PHE A 1 225 ? 3.344 -7.958 -1.722 1.00 72.75 225 PHE A O 1
ATOM 1773 N N . ASN A 1 226 ? 2.924 -9.650 -3.160 1.00 73.50 226 ASN A N 1
ATOM 1774 C CA . ASN A 1 226 ? 2.992 -10.714 -2.150 1.00 73.50 226 ASN A CA 1
ATOM 1775 C C . ASN A 1 226 ? 4.330 -10.674 -1.402 1.00 73.50 226 ASN A C 1
ATOM 1777 O O . ASN A 1 226 ? 4.365 -10.652 -0.173 1.00 73.50 226 ASN A O 1
ATOM 1781 N N . PHE A 1 227 ? 5.432 -10.508 -2.138 1.00 82.56 227 PHE A N 1
ATOM 1782 C CA . PHE A 1 227 ? 6.765 -10.421 -1.551 1.00 82.56 227 PHE A CA 1
ATOM 1783 C C . PHE A 1 227 ? 6.942 -9.194 -0.632 1.00 82.56 227 PHE A C 1
ATOM 1785 O O . PHE A 1 227 ? 7.558 -9.286 0.428 1.00 82.56 227 PHE A O 1
ATOM 1792 N N . MET A 1 228 ? 6.400 -8.028 -1.001 1.00 79.25 228 MET A N 1
ATOM 1793 C CA . MET A 1 228 ? 6.447 -6.808 -0.177 1.00 79.25 228 MET A CA 1
ATOM 1794 C C . MET A 1 228 ? 5.508 -6.846 1.034 1.00 79.25 228 MET A C 1
ATOM 1796 O O . MET A 1 228 ? 5.735 -6.090 1.982 1.00 79.25 228 MET A O 1
ATOM 1800 N N . CYS A 1 229 ? 4.460 -7.665 0.973 1.00 77.50 229 CYS A N 1
ATOM 1801 C CA . CYS A 1 229 ? 3.527 -7.943 2.063 1.00 77.50 229 CYS A CA 1
ATOM 1802 C C . CYS A 1 229 ? 4.000 -9.084 2.977 1.00 77.50 229 CYS A C 1
ATOM 1804 O O . CYS A 1 229 ? 3.272 -9.453 3.890 1.00 77.50 229 CYS A O 1
ATOM 1806 N N . GLU A 1 230 ? 5.218 -9.593 2.760 1.00 84.69 230 GLU A N 1
ATOM 1807 C CA . GLU A 1 230 ? 5.838 -10.681 3.530 1.00 84.69 230 GLU A CA 1
ATOM 1808 C C . GLU A 1 230 ? 5.157 -12.050 3.368 1.00 84.69 230 GLU A C 1
ATOM 1810 O O . GLU A 1 230 ? 5.461 -12.986 4.104 1.00 84.69 230 GLU A O 1
ATOM 1815 N N . ASP A 1 231 ? 4.309 -12.206 2.348 1.00 83.50 231 ASP A N 1
ATOM 1816 C CA . ASP A 1 231 ? 3.774 -13.501 1.926 1.00 83.50 231 ASP A CA 1
ATOM 1817 C C . ASP A 1 231 ? 4.762 -14.183 0.965 1.00 83.50 231 ASP A C 1
ATOM 1819 O O . ASP A 1 231 ? 4.599 -14.225 -0.260 1.00 83.50 231 ASP A O 1
ATOM 1823 N N . TYR A 1 232 ? 5.886 -14.629 1.532 1.00 90.56 232 TYR A N 1
ATOM 1824 C CA . TYR A 1 232 ? 6.990 -15.202 0.762 1.00 90.56 232 TYR A CA 1
ATOM 1825 C C . TYR A 1 232 ? 6.652 -16.572 0.169 1.00 90.56 232 TYR A C 1
ATOM 1827 O O . TYR A 1 232 ? 7.169 -16.903 -0.896 1.00 90.56 232 TYR A O 1
ATOM 1835 N N . GLU A 1 233 ? 5.789 -17.348 0.831 1.00 86.88 233 GLU A N 1
ATOM 1836 C CA . GLU A 1 233 ? 5.369 -18.670 0.359 1.00 86.88 233 GLU A CA 1
ATOM 1837 C C . GLU A 1 233 ? 4.525 -18.541 -0.911 1.00 86.88 233 GLU A C 1
ATOM 1839 O O . GLU A 1 233 ? 4.821 -19.191 -1.918 1.00 86.88 233 GLU A O 1
ATOM 1844 N N . GLU A 1 234 ? 3.538 -17.640 -0.918 1.00 79.56 234 GLU A N 1
ATOM 1845 C CA . GLU A 1 234 ? 2.734 -17.407 -2.115 1.00 79.56 234 GLU A CA 1
ATOM 1846 C C . GLU A 1 234 ? 3.564 -16.763 -3.230 1.00 79.56 234 GLU A C 1
ATOM 1848 O O . GLU A 1 234 ? 3.478 -17.178 -4.387 1.00 79.56 234 GLU A O 1
ATOM 1853 N N . ALA A 1 235 ? 4.451 -15.817 -2.904 1.00 80.75 235 ALA A N 1
ATOM 1854 C CA . ALA A 1 235 ? 5.371 -15.252 -3.890 1.00 80.75 235 ALA A CA 1
ATOM 1855 C C . ALA A 1 235 ? 6.280 -16.330 -4.516 1.00 80.75 235 ALA A C 1
ATOM 1857 O O . ALA A 1 235 ? 6.505 -16.333 -5.728 1.00 80.75 235 ALA A O 1
ATOM 1858 N N . GLU A 1 236 ? 6.795 -17.276 -3.731 1.00 90.00 236 GLU A N 1
ATOM 1859 C CA . GLU A 1 236 ? 7.607 -18.377 -4.250 1.00 90.00 236 GLU A CA 1
ATOM 1860 C C . GLU A 1 236 ? 6.788 -19.325 -5.137 1.00 90.00 236 GLU A C 1
ATOM 1862 O O . GLU A 1 236 ? 7.212 -19.653 -6.250 1.00 90.00 236 GLU A O 1
ATOM 1867 N N . ASN A 1 237 ? 5.582 -19.696 -4.706 1.00 83.25 237 ASN A N 1
ATOM 1868 C CA . ASN A 1 237 ? 4.665 -20.516 -5.497 1.00 83.25 237 ASN A CA 1
ATOM 1869 C C . ASN A 1 237 ? 4.321 -19.857 -6.840 1.00 83.25 237 ASN A C 1
ATOM 1871 O O . ASN A 1 237 ? 4.328 -20.523 -7.882 1.00 83.25 237 ASN A O 1
ATOM 1875 N N . LEU A 1 238 ? 4.060 -18.548 -6.833 1.00 76.81 238 LEU A N 1
ATOM 1876 C CA . LEU A 1 238 ? 3.801 -17.763 -8.037 1.00 76.81 238 LEU A CA 1
ATOM 1877 C C . LEU A 1 238 ? 5.020 -17.728 -8.957 1.00 76.81 238 LEU A C 1
ATOM 1879 O O . LEU A 1 238 ? 4.864 -17.921 -10.158 1.00 76.81 238 LEU A O 1
ATOM 1883 N N . PHE A 1 239 ? 6.228 -17.556 -8.414 1.00 84.88 239 PHE A N 1
ATOM 1884 C CA . PHE A 1 239 ? 7.457 -17.559 -9.210 1.00 84.88 239 PHE A CA 1
ATOM 1885 C C . PHE A 1 239 ? 7.717 -18.908 -9.887 1.00 84.88 239 PHE A C 1
ATOM 1887 O O . PHE A 1 239 ? 8.122 -18.952 -11.048 1.00 84.88 239 PHE A O 1
ATOM 1894 N N . LEU A 1 240 ? 7.488 -20.013 -9.173 1.00 86.69 240 LEU A N 1
ATOM 1895 C CA . LEU A 1 240 ? 7.690 -21.362 -9.706 1.00 86.69 240 LEU A CA 1
ATOM 1896 C C . LEU A 1 240 ? 6.693 -21.697 -10.819 1.00 86.69 240 LEU A C 1
ATOM 1898 O O . LEU A 1 240 ? 7.060 -22.362 -11.788 1.00 86.69 240 LEU A O 1
ATOM 1902 N N . LYS A 1 241 ? 5.444 -21.235 -10.694 1.00 76.69 241 LYS A N 1
ATOM 1903 C CA . LYS A 1 241 ? 4.415 -21.402 -11.730 1.00 76.69 241 LYS A CA 1
ATOM 1904 C C . LYS A 1 241 ? 4.636 -20.455 -12.913 1.00 76.69 241 LYS A C 1
ATOM 1906 O O . LYS A 1 241 ? 4.490 -20.867 -14.061 1.00 76.69 241 LYS A O 1
ATOM 1911 N N . HIS A 1 242 ? 5.011 -19.208 -12.633 1.00 73.75 242 HIS A N 1
ATOM 1912 C CA . HIS A 1 242 ? 5.140 -18.122 -13.600 1.00 73.75 242 HIS A CA 1
ATOM 1913 C C . HIS A 1 242 ? 6.379 -17.258 -13.285 1.00 73.75 242 HIS A C 1
ATOM 1915 O O . HIS A 1 242 ? 6.283 -16.269 -12.553 1.00 73.75 242 HIS A O 1
ATOM 1921 N N . PRO A 1 243 ? 7.561 -17.603 -13.833 1.00 78.62 243 PRO A N 1
ATOM 1922 C CA . PRO A 1 243 ? 8.803 -16.899 -13.525 1.00 78.62 243 PRO A CA 1
ATOM 1923 C C . PRO A 1 243 ? 8.744 -15.418 -13.907 1.00 78.62 243 PRO A C 1
ATOM 1925 O O . PRO A 1 243 ? 8.457 -15.073 -15.055 1.00 78.62 243 PRO A O 1
ATOM 1928 N N . VAL A 1 244 ? 9.069 -14.537 -12.957 1.00 76.44 244 VAL A N 1
ATOM 1929 C CA . VAL A 1 244 ? 9.080 -13.083 -13.177 1.00 76.44 244 VAL A CA 1
ATOM 1930 C C . VAL A 1 244 ? 10.492 -12.557 -13.429 1.00 76.44 244 VAL A C 1
ATOM 1932 O O . VAL A 1 244 ? 11.485 -13.100 -12.940 1.00 76.44 244 VAL A O 1
ATOM 1935 N N . SER A 1 245 ? 10.608 -11.462 -14.182 1.00 81.75 245 SER A N 1
ATOM 1936 C CA . SER A 1 245 ? 11.905 -10.833 -14.442 1.00 81.75 245 SER A CA 1
ATOM 1937 C C . SER A 1 245 ? 12.4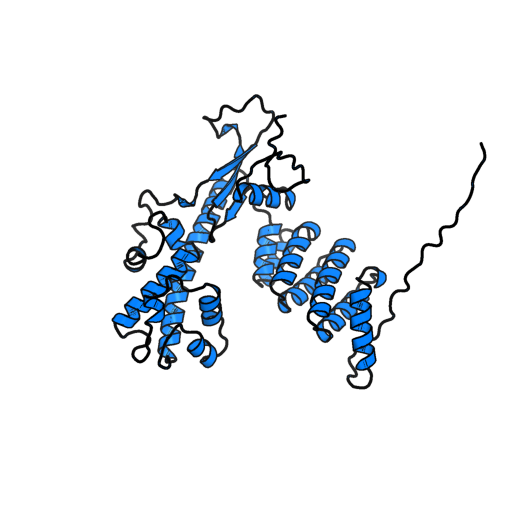45 -10.156 -13.186 1.00 81.75 245 SER A C 1
ATOM 1939 O O . SER A 1 245 ? 12.043 -9.050 -12.818 1.00 81.75 245 SER A O 1
ATOM 1941 N N . LEU A 1 246 ? 13.443 -10.782 -12.565 1.00 84.94 246 LEU A N 1
ATOM 1942 C CA . LEU A 1 246 ? 14.108 -10.236 -11.379 1.00 84.94 246 LEU A CA 1
ATOM 1943 C C . LEU A 1 246 ? 14.763 -8.880 -11.647 1.00 84.94 246 LEU A C 1
ATOM 1945 O O . LEU A 1 246 ? 14.855 -8.050 -10.751 1.00 84.94 246 LEU A O 1
ATOM 1949 N N . LYS A 1 247 ? 15.146 -8.591 -12.894 1.00 78.31 247 LYS A N 1
ATOM 1950 C CA . LYS A 1 247 ? 15.648 -7.269 -13.285 1.00 78.31 247 LYS A CA 1
ATOM 1951 C C . LYS A 1 247 ? 14.591 -6.169 -13.122 1.00 78.31 247 LYS A C 1
ATOM 1953 O O . LYS A 1 247 ? 14.957 -5.068 -12.709 1.00 78.31 247 LYS A O 1
ATOM 1958 N N . GLN A 1 248 ? 13.328 -6.459 -13.446 1.00 70.88 248 GLN A N 1
ATOM 1959 C CA . GLN A 1 248 ? 12.212 -5.507 -13.379 1.00 70.88 248 GLN A CA 1
ATOM 1960 C C . GLN A 1 248 ? 11.758 -5.286 -11.933 1.00 70.88 248 GLN A C 1
ATOM 1962 O O . GLN A 1 248 ? 11.659 -4.144 -11.491 1.00 70.88 248 GLN A O 1
ATOM 1967 N N . VAL A 1 249 ? 11.574 -6.362 -11.161 1.00 78.31 249 VAL A N 1
ATOM 1968 C CA . VAL A 1 249 ? 11.081 -6.256 -9.773 1.00 78.31 249 VAL A CA 1
ATOM 1969 C C . VAL A 1 249 ? 12.139 -5.755 -8.787 1.00 78.31 249 VAL A C 1
ATOM 1971 O O . VAL A 1 249 ? 11.800 -5.203 -7.741 1.00 78.31 249 VAL A O 1
ATOM 1974 N N . ASN A 1 250 ? 13.430 -5.875 -9.114 1.00 85.12 250 ASN A N 1
ATOM 1975 C CA . ASN A 1 250 ? 14.501 -5.518 -8.187 1.00 85.12 250 ASN A CA 1
ATOM 1976 C C . ASN A 1 250 ? 14.487 -4.045 -7.760 1.00 85.12 250 ASN A C 1
ATOM 1978 O O . ASN A 1 250 ? 14.808 -3.750 -6.611 1.00 85.12 250 ASN A O 1
ATOM 1982 N N . SER A 1 251 ? 14.124 -3.116 -8.648 1.00 78.06 251 SER A N 1
ATOM 1983 C CA . SER A 1 251 ? 14.017 -1.694 -8.292 1.00 78.06 251 SER A CA 1
ATOM 1984 C C . SER A 1 251 ? 12.917 -1.453 -7.256 1.00 78.06 251 SER A C 1
ATOM 1986 O O . SER A 1 251 ? 13.159 -0.742 -6.280 1.00 78.06 251 SER A O 1
ATOM 1988 N N . ILE A 1 252 ? 11.760 -2.096 -7.434 1.00 72.88 252 ILE A N 1
ATOM 1989 C CA . ILE A 1 252 ? 10.578 -1.985 -6.572 1.00 72.88 252 ILE A CA 1
ATOM 1990 C C . ILE A 1 252 ? 10.890 -2.529 -5.177 1.00 72.88 252 ILE A C 1
ATOM 1992 O O . ILE A 1 252 ? 10.713 -1.824 -4.181 1.00 72.88 252 ILE A O 1
ATOM 1996 N N . ILE A 1 253 ? 11.447 -3.742 -5.100 1.00 85.38 253 ILE A N 1
ATOM 1997 C CA . ILE A 1 253 ? 11.825 -4.348 -3.818 1.00 85.38 253 ILE A CA 1
ATOM 1998 C C . ILE A 1 253 ? 12.909 -3.514 -3.124 1.00 85.38 253 ILE A C 1
ATOM 2000 O O . ILE A 1 253 ? 12.787 -3.191 -1.943 1.00 85.38 253 ILE A O 1
ATOM 2004 N N . CYS A 1 254 ? 13.933 -3.062 -3.858 1.00 84.38 254 CYS A N 1
ATOM 2005 C CA . CYS A 1 254 ? 14.968 -2.182 -3.310 1.00 84.38 254 CYS A CA 1
ATOM 2006 C C . CYS A 1 254 ? 14.395 -0.858 -2.777 1.00 84.38 254 CYS A C 1
ATOM 2008 O O . CYS A 1 254 ? 14.856 -0.356 -1.750 1.00 84.38 254 CYS A O 1
ATOM 2010 N N . GLN A 1 255 ? 13.403 -0.276 -3.453 1.00 81.06 255 GLN A N 1
ATOM 2011 C CA . GLN A 1 255 ? 12.734 0.942 -3.002 1.00 81.06 255 GLN A CA 1
ATOM 2012 C C . GLN A 1 255 ? 11.938 0.701 -1.715 1.00 81.06 255 GLN A C 1
ATOM 2014 O O . GLN A 1 255 ? 12.059 1.494 -0.781 1.00 81.06 255 GLN A O 1
ATOM 2019 N N . LYS A 1 256 ? 11.188 -0.406 -1.633 1.00 81.25 256 LYS A N 1
ATOM 2020 C CA . LYS A 1 256 ? 10.460 -0.809 -0.420 1.00 81.25 256 LYS A CA 1
ATOM 2021 C C . LYS A 1 256 ? 11.407 -1.043 0.758 1.00 81.25 256 LYS A C 1
ATOM 2023 O O . LYS A 1 256 ? 11.146 -0.557 1.856 1.00 81.25 256 LYS A O 1
ATOM 2028 N N . ILE A 1 257 ? 12.529 -1.724 0.527 1.00 86.81 257 ILE A N 1
ATOM 2029 C CA . ILE A 1 257 ? 13.577 -1.941 1.533 1.00 86.81 257 ILE A CA 1
ATOM 2030 C C . ILE A 1 257 ? 14.107 -0.596 2.055 1.00 86.81 257 ILE A C 1
ATOM 2032 O O . ILE A 1 257 ? 14.186 -0.396 3.264 1.00 86.81 257 ILE A O 1
ATOM 2036 N N . ARG A 1 258 ? 14.406 0.364 1.167 1.00 83.19 258 ARG A N 1
ATOM 2037 C CA . ARG A 1 258 ? 14.889 1.699 1.570 1.00 83.19 258 ARG A CA 1
ATOM 2038 C C . ARG A 1 258 ? 13.869 2.497 2.375 1.00 83.19 258 ARG A C 1
ATOM 2040 O O . ARG A 1 258 ? 14.273 3.202 3.294 1.00 83.19 258 ARG A O 1
ATOM 2047 N N . SER A 1 259 ? 12.587 2.429 2.021 1.00 78.69 259 SER A N 1
ATOM 2048 C CA . SER A 1 259 ? 11.550 3.218 2.695 1.00 78.69 259 SER A CA 1
ATOM 2049 C C . SER A 1 259 ? 11.149 2.640 4.049 1.00 78.69 259 SER A C 1
ATOM 2051 O O . SER A 1 259 ? 10.864 3.400 4.968 1.00 78.69 259 SER A O 1
ATOM 2053 N N . THR A 1 260 ? 11.142 1.313 4.182 1.00 80.62 260 THR A N 1
ATOM 2054 C CA . THR A 1 260 ? 10.668 0.630 5.397 1.00 80.62 260 THR A CA 1
ATOM 2055 C C . THR A 1 260 ? 11.780 0.216 6.350 1.00 80.62 260 THR A C 1
ATOM 2057 O O . THR A 1 260 ? 11.499 -0.048 7.512 1.00 80.62 260 THR A O 1
ATOM 2060 N N . GLN A 1 261 ? 13.030 0.138 5.877 1.00 83.88 261 GLN A N 1
ATOM 2061 C CA . GLN A 1 261 ? 14.160 -0.428 6.627 1.00 83.88 261 GLN A CA 1
ATOM 2062 C C . GLN A 1 261 ? 13.880 -1.84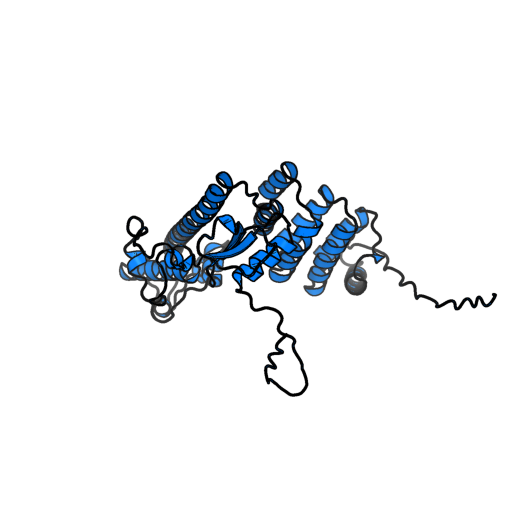3 7.166 1.00 83.88 261 GLN A C 1
ATOM 2064 O O . GLN A 1 261 ? 14.437 -2.260 8.178 1.00 83.88 261 GLN A O 1
ATOM 2069 N N . ASN A 1 262 ? 13.011 -2.593 6.481 1.00 81.62 262 ASN A N 1
ATOM 2070 C CA . ASN A 1 262 ? 12.565 -3.904 6.923 1.00 81.62 262 ASN A CA 1
ATOM 2071 C C . ASN A 1 262 ? 13.672 -4.958 6.746 1.00 81.62 262 ASN A C 1
ATOM 2073 O O . ASN A 1 262 ? 14.049 -5.316 5.629 1.00 81.62 262 ASN A O 1
ATOM 2077 N N . ILE A 1 263 ? 14.177 -5.468 7.870 1.00 84.94 263 ILE A N 1
ATOM 2078 C CA . ILE A 1 263 ? 15.267 -6.450 7.927 1.00 84.94 263 ILE A CA 1
ATOM 2079 C C . ILE A 1 263 ? 14.796 -7.840 7.480 1.00 84.94 263 ILE A C 1
ATOM 2081 O O . ILE A 1 263 ? 15.573 -8.568 6.863 1.00 84.94 263 ILE A O 1
ATOM 2085 N N . SER A 1 264 ? 13.544 -8.205 7.781 1.00 87.06 264 SER A N 1
ATOM 2086 C CA . SER A 1 264 ? 12.929 -9.466 7.339 1.00 87.06 264 SER A CA 1
ATOM 2087 C C . SER A 1 264 ? 12.933 -9.531 5.813 1.00 87.06 264 SER A C 1
ATOM 2089 O O . SER A 1 264 ? 13.497 -10.450 5.222 1.00 87.06 264 SER A O 1
ATOM 2091 N N . LEU A 1 265 ? 12.473 -8.449 5.178 1.00 87.94 265 LEU A N 1
ATOM 2092 C CA . LEU A 1 265 ? 12.443 -8.311 3.726 1.00 87.94 265 LEU A CA 1
ATOM 2093 C C . LEU A 1 265 ? 13.837 -8.401 3.083 1.00 87.94 265 LEU A C 1
ATOM 2095 O O . LEU A 1 265 ? 13.978 -9.007 2.025 1.00 87.94 265 LEU A O 1
ATOM 2099 N N . ILE A 1 266 ? 14.872 -7.833 3.714 1.00 90.75 266 ILE A N 1
ATOM 2100 C CA . ILE A 1 266 ? 16.264 -7.944 3.239 1.00 90.75 266 ILE A CA 1
ATOM 2101 C C . ILE A 1 266 ? 16.724 -9.405 3.225 1.00 90.75 266 ILE A C 1
ATOM 2103 O O . ILE A 1 266 ? 17.285 -9.848 2.225 1.00 90.75 266 ILE A O 1
ATOM 2107 N N . LYS A 1 267 ? 16.481 -10.146 4.314 1.00 90.31 267 LYS A N 1
ATOM 2108 C CA . LYS A 1 267 ? 16.891 -11.553 4.448 1.00 90.31 267 LYS A CA 1
ATOM 2109 C C . LYS A 1 267 ? 16.155 -12.448 3.455 1.00 90.31 267 LYS A C 1
ATOM 2111 O O . LYS A 1 267 ? 16.792 -13.182 2.708 1.00 90.31 267 LYS A O 1
ATOM 2116 N N . SER A 1 268 ? 14.830 -12.336 3.394 1.00 92.62 268 SER A N 1
ATOM 2117 C CA . SER A 1 268 ? 14.028 -13.135 2.466 1.00 92.62 268 SER A CA 1
ATOM 2118 C C . SER A 1 268 ? 14.398 -12.829 1.017 1.00 92.62 268 SER A C 1
ATOM 2120 O O . SER A 1 268 ? 14.480 -13.736 0.193 1.00 92.62 268 SER A O 1
ATOM 2122 N N . TYR A 1 269 ? 14.686 -11.564 0.684 1.00 94.12 269 TYR A N 1
ATOM 2123 C CA . TYR A 1 269 ? 15.088 -11.202 -0.674 1.00 94.12 269 TYR A CA 1
ATOM 2124 C C . TYR A 1 269 ? 16.501 -11.675 -1.032 1.00 94.12 269 TYR A C 1
ATOM 2126 O O . TYR A 1 269 ? 16.706 -12.129 -2.160 1.00 94.12 269 TYR A O 1
ATOM 2134 N N . SER A 1 270 ? 17.473 -11.618 -0.110 1.00 92.06 270 SER A N 1
ATOM 2135 C CA . SER A 1 270 ? 18.815 -12.166 -0.365 1.00 92.06 270 SER A CA 1
ATOM 2136 C C . SER A 1 270 ? 18.760 -13.678 -0.593 1.00 92.06 270 SER A C 1
ATOM 2138 O O . SER A 1 270 ? 19.337 -14.174 -1.564 1.00 92.06 270 SER A O 1
ATOM 2140 N N . GLU A 1 271 ? 17.992 -14.398 0.227 1.00 92.25 271 GLU A N 1
ATOM 2141 C CA . GLU A 1 271 ? 17.791 -15.838 0.081 1.00 92.25 271 GLU A CA 1
ATOM 2142 C C . GLU A 1 271 ? 17.078 -16.191 -1.230 1.00 92.25 271 GLU A C 1
ATOM 2144 O O . GLU A 1 271 ? 17.536 -17.068 -1.971 1.00 92.25 271 GLU A O 1
ATOM 2149 N N . PHE A 1 272 ? 16.016 -15.458 -1.570 1.00 93.38 272 PHE A N 1
ATOM 2150 C CA . PHE A 1 272 ? 15.281 -15.646 -2.816 1.00 93.38 272 PHE A CA 1
ATOM 2151 C C . PHE A 1 272 ? 16.182 -15.439 -4.044 1.00 93.38 272 PHE A C 1
ATOM 2153 O O . PHE A 1 272 ? 16.209 -16.268 -4.958 1.00 93.38 272 PHE A O 1
ATOM 2160 N N . LEU A 1 273 ? 16.989 -14.371 -4.057 1.00 91.94 273 LEU A N 1
ATOM 2161 C CA . LEU A 1 273 ? 17.948 -14.117 -5.133 1.00 91.94 273 LEU A CA 1
ATOM 2162 C C . LEU A 1 273 ? 19.015 -15.210 -5.223 1.00 91.94 273 LEU A C 1
ATOM 2164 O O . LEU A 1 273 ? 19.406 -15.579 -6.327 1.00 91.94 273 LEU A O 1
ATOM 2168 N N . ARG A 1 274 ? 19.477 -15.753 -4.095 1.00 88.81 274 ARG A N 1
ATOM 2169 C CA . ARG A 1 274 ? 20.440 -16.861 -4.091 1.00 88.81 274 ARG A CA 1
ATOM 2170 C C . ARG A 1 274 ? 19.859 -18.118 -4.738 1.00 88.81 274 ARG A C 1
ATOM 2172 O O . ARG A 1 274 ? 20.562 -18.796 -5.482 1.00 88.81 274 ARG A O 1
ATOM 2179 N N . LYS A 1 275 ? 18.588 -18.417 -4.466 1.00 90.06 275 LYS A N 1
ATOM 2180 C CA . LYS A 1 275 ? 17.910 -19.619 -4.966 1.00 90.06 275 LYS A CA 1
ATOM 2181 C C . LYS A 1 275 ? 17.502 -19.508 -6.437 1.00 90.06 275 LYS A C 1
ATOM 2183 O O . LYS A 1 275 ? 17.599 -20.490 -7.167 1.00 90.06 275 LYS A O 1
ATOM 2188 N N . HIS A 1 276 ? 17.065 -18.326 -6.873 1.00 90.25 276 HIS A N 1
ATOM 2189 C CA . HIS A 1 276 ? 16.384 -18.165 -8.163 1.00 90.25 276 HIS A CA 1
ATOM 2190 C C . HIS A 1 276 ? 17.061 -17.204 -9.150 1.00 90.25 276 HIS A C 1
ATOM 2192 O O . HIS A 1 276 ? 16.731 -17.228 -10.336 1.00 90.25 276 HIS A O 1
ATOM 2198 N N . CYS A 1 277 ? 18.005 -16.358 -8.720 1.00 87.69 277 CYS A N 1
ATOM 2199 C CA . CYS A 1 277 ? 18.628 -15.361 -9.593 1.00 87.69 277 CYS A CA 1
ATOM 2200 C C . CYS A 1 277 ? 19.978 -15.829 -10.137 1.00 87.69 277 CYS A C 1
ATOM 2202 O O . CYS A 1 277 ? 20.988 -15.852 -9.434 1.00 87.69 277 CYS A O 1
ATOM 2204 N N . THR A 1 278 ? 20.028 -16.110 -11.437 1.00 85.44 278 THR A N 1
ATOM 2205 C CA . THR A 1 278 ? 21.281 -16.425 -12.136 1.00 85.44 278 THR A CA 1
ATOM 2206 C C . THR A 1 278 ? 22.010 -15.169 -12.629 1.00 85.44 278 THR A C 1
ATOM 2208 O O . THR A 1 278 ? 23.237 -15.178 -12.736 1.00 85.44 278 THR A O 1
ATOM 2211 N N . ASP A 1 279 ? 21.307 -14.049 -12.837 1.00 85.31 279 ASP A N 1
ATOM 2212 C CA . ASP A 1 279 ? 21.889 -12.796 -13.336 1.00 85.31 279 ASP A CA 1
ATOM 2213 C C . ASP A 1 279 ? 22.780 -12.116 -12.275 1.00 85.31 279 ASP A C 1
ATOM 2215 O O . ASP A 1 279 ? 22.328 -11.648 -11.224 1.00 85.31 279 ASP A O 1
ATOM 2219 N N . VAL A 1 280 ? 24.081 -12.048 -12.569 1.00 87.38 280 VAL A N 1
ATOM 2220 C CA . VAL A 1 280 ? 25.106 -11.433 -11.711 1.00 87.38 280 VAL A CA 1
ATOM 2221 C C . VAL A 1 280 ? 24.850 -9.939 -11.500 1.00 87.38 280 VAL A C 1
ATOM 2223 O O . VAL A 1 280 ? 25.023 -9.437 -10.391 1.00 87.38 280 VAL A O 1
ATOM 2226 N N . ASN A 1 281 ? 24.400 -9.210 -12.522 1.00 84.25 281 ASN A N 1
ATOM 2227 C CA . ASN A 1 281 ? 24.176 -7.769 -12.427 1.00 84.25 281 ASN A CA 1
ATOM 2228 C C . ASN A 1 281 ? 22.988 -7.440 -11.524 1.00 84.25 281 ASN A C 1
ATOM 2230 O O . ASN A 1 281 ? 23.044 -6.470 -10.761 1.00 84.25 281 ASN A O 1
ATOM 2234 N N . VAL A 1 282 ? 21.918 -8.235 -11.599 1.00 85.62 282 VAL A N 1
ATOM 2235 C CA . VAL A 1 282 ? 20.749 -8.082 -10.720 1.00 85.62 282 VAL A CA 1
ATOM 2236 C C . VAL A 1 282 ? 21.149 -8.355 -9.273 1.00 85.62 282 VAL A C 1
ATOM 2238 O O . VAL A 1 282 ? 20.889 -7.511 -8.413 1.00 85.62 282 VAL A O 1
ATOM 2241 N N . ARG A 1 283 ? 21.876 -9.454 -9.018 1.00 89.00 283 ARG A N 1
ATOM 2242 C CA . ARG A 1 283 ? 22.416 -9.775 -7.686 1.00 89.00 283 ARG A CA 1
ATOM 2243 C C . ARG A 1 283 ? 23.298 -8.650 -7.151 1.00 89.00 283 ARG A C 1
ATOM 2245 O O . ARG A 1 283 ? 23.025 -8.115 -6.083 1.00 89.00 283 ARG A O 1
ATOM 2252 N N . VAL A 1 284 ? 24.289 -8.193 -7.916 1.00 88.44 284 VAL A N 1
ATOM 2253 C CA . VAL A 1 284 ? 25.169 -7.086 -7.505 1.00 88.44 284 VAL A CA 1
ATOM 2254 C C . VAL A 1 284 ? 24.371 -5.825 -7.158 1.00 88.44 284 VAL A C 1
ATOM 2256 O O . VAL A 1 284 ? 24.631 -5.198 -6.131 1.00 88.44 284 VAL A O 1
ATOM 2259 N N . LYS A 1 285 ? 23.384 -5.439 -7.978 1.00 87.94 285 LYS A N 1
ATOM 2260 C CA . LYS A 1 285 ? 22.548 -4.256 -7.710 1.00 87.94 285 LYS A CA 1
ATOM 2261 C C . LYS A 1 285 ? 21.727 -4.404 -6.428 1.00 87.94 285 LYS A C 1
ATOM 2263 O O . LYS A 1 285 ? 21.666 -3.450 -5.650 1.00 87.94 285 LYS A O 1
ATOM 2268 N N . ALA A 1 286 ? 21.129 -5.572 -6.204 1.00 88.94 286 ALA A N 1
ATOM 2269 C CA . ALA A 1 286 ? 20.367 -5.869 -4.995 1.00 88.94 286 ALA A CA 1
ATOM 2270 C C . ALA A 1 286 ? 21.255 -5.809 -3.744 1.00 88.94 286 ALA A C 1
ATOM 2272 O O . ALA A 1 286 ? 20.974 -5.051 -2.815 1.00 88.94 286 ALA A O 1
ATOM 2273 N N . TYR A 1 287 ? 22.382 -6.527 -3.754 1.00 92.19 287 TYR A N 1
ATOM 2274 C CA . TYR A 1 287 ? 23.320 -6.580 -2.631 1.00 92.19 287 TYR A CA 1
ATOM 2275 C C . TYR A 1 287 ? 23.946 -5.216 -2.332 1.00 92.19 287 TYR A C 1
ATOM 2277 O O . TYR A 1 287 ? 24.065 -4.853 -1.165 1.00 92.19 287 TYR A O 1
ATOM 2285 N N . ARG A 1 288 ? 24.259 -4.399 -3.350 1.00 90.50 288 ARG A N 1
ATOM 2286 C CA . ARG A 1 288 ? 24.658 -2.994 -3.139 1.00 90.50 288 ARG A CA 1
ATOM 2287 C C . ARG A 1 288 ? 23.589 -2.215 -2.380 1.00 90.50 288 ARG A C 1
ATOM 2289 O O . ARG A 1 288 ? 23.917 -1.486 -1.450 1.00 90.50 288 ARG A O 1
ATOM 2296 N N . CYS A 1 289 ? 22.326 -2.343 -2.787 1.00 89.81 289 CYS A N 1
ATOM 2297 C CA . CYS A 1 289 ? 21.224 -1.628 -2.155 1.00 89.81 289 CYS A CA 1
ATOM 2298 C C . CYS A 1 289 ? 21.054 -2.032 -0.686 1.00 89.81 289 CYS A C 1
ATOM 2300 O O . CYS A 1 289 ? 20.999 -1.159 0.179 1.00 89.81 289 CYS A O 1
ATOM 2302 N N . MET A 1 290 ? 21.013 -3.338 -0.416 1.00 93.38 290 MET A N 1
ATOM 2303 C CA . MET A 1 290 ? 20.844 -3.890 0.929 1.00 93.38 290 MET A CA 1
ATOM 2304 C C . MET A 1 290 ? 22.037 -3.551 1.834 1.00 93.38 290 MET A C 1
ATOM 2306 O O . MET A 1 290 ? 21.843 -3.028 2.929 1.00 93.38 290 MET A O 1
ATOM 2310 N N . LEU A 1 291 ? 23.274 -3.740 1.354 1.00 92.19 291 LEU A N 1
ATOM 2311 C CA . LEU A 1 291 ? 24.490 -3.441 2.117 1.00 92.19 291 LEU A CA 1
ATOM 2312 C C . LEU A 1 291 ? 24.592 -1.957 2.479 1.00 92.19 291 LEU A C 1
ATOM 2314 O O . LEU A 1 291 ? 24.910 -1.618 3.616 1.00 92.19 291 LEU A O 1
ATOM 2318 N N . ASN A 1 292 ? 24.322 -1.065 1.523 1.00 89.19 292 ASN A N 1
ATOM 2319 C CA . ASN A 1 292 ? 24.354 0.372 1.778 1.00 89.19 292 ASN A CA 1
ATOM 2320 C C . ASN A 1 292 ? 23.356 0.780 2.856 1.00 89.19 292 ASN A C 1
ATOM 2322 O O . ASN A 1 292 ? 23.684 1.609 3.701 1.00 89.19 292 ASN A O 1
ATOM 2326 N N . LEU A 1 293 ? 22.151 0.209 2.825 1.00 88.81 293 LEU A N 1
ATOM 2327 C CA . LEU A 1 293 ? 21.137 0.504 3.822 1.00 88.81 293 LEU A CA 1
ATOM 2328 C C . LEU A 1 293 ? 21.588 0.045 5.211 1.00 88.81 293 LEU A C 1
ATOM 2330 O O . LEU A 1 293 ? 21.632 0.873 6.113 1.00 88.81 293 LEU A O 1
ATOM 2334 N N . LEU A 1 294 ? 21.992 -1.223 5.353 1.00 90.06 294 LEU A N 1
ATOM 2335 C CA . LEU A 1 294 ? 22.417 -1.800 6.634 1.00 90.06 294 LEU A CA 1
ATOM 2336 C C . LEU A 1 294 ? 23.612 -1.055 7.245 1.00 90.06 294 LEU A C 1
ATOM 2338 O O . LEU A 1 294 ? 23.639 -0.787 8.443 1.00 90.06 294 LEU A O 1
ATOM 2342 N N . VAL A 1 295 ? 24.602 -0.683 6.428 1.00 90.38 295 VAL A N 1
ATOM 2343 C CA . VAL A 1 295 ? 25.767 0.073 6.910 1.00 90.38 295 VAL A CA 1
ATOM 2344 C C . VAL A 1 295 ? 25.367 1.483 7.347 1.00 90.38 295 VAL A C 1
ATOM 2346 O O . VAL A 1 295 ? 25.791 1.931 8.411 1.00 90.38 295 VAL A O 1
ATOM 2349 N N . ASN A 1 296 ? 24.520 2.174 6.577 1.00 87.00 296 ASN A N 1
ATOM 2350 C CA . ASN A 1 296 ? 24.068 3.525 6.922 1.00 87.00 296 ASN A CA 1
ATOM 2351 C C . ASN A 1 296 ? 23.179 3.551 8.175 1.00 87.00 296 ASN A C 1
ATOM 2353 O O . ASN A 1 296 ? 23.169 4.551 8.890 1.00 87.00 296 ASN A O 1
ATOM 2357 N N . THR A 1 297 ? 22.462 2.463 8.465 1.00 86.94 297 THR A N 1
ATOM 2358 C CA . THR A 1 297 ? 21.643 2.312 9.678 1.00 86.94 297 THR A CA 1
ATOM 2359 C C . THR A 1 297 ? 22.414 1.704 10.858 1.00 86.94 297 THR A C 1
ATOM 2361 O O . THR A 1 297 ? 21.817 1.395 11.884 1.00 86.94 297 THR A O 1
ATOM 2364 N N . ASN A 1 298 ? 23.745 1.571 10.759 1.00 89.38 298 ASN A N 1
ATOM 2365 C CA . ASN A 1 298 ? 24.625 0.972 11.775 1.00 89.38 298 ASN A CA 1
ATOM 2366 C C . ASN A 1 298 ? 24.304 -0.495 12.132 1.00 89.38 298 ASN A C 1
ATOM 2368 O O . ASN A 1 298 ? 24.719 -0.995 13.180 1.00 89.38 298 ASN A O 1
ATOM 2372 N N . MET A 1 299 ? 23.619 -1.213 11.244 1.00 87.50 299 MET A N 1
ATOM 2373 C CA . MET A 1 299 ? 23.298 -2.636 11.366 1.00 87.50 299 MET A CA 1
ATOM 2374 C C . MET A 1 299 ? 24.460 -3.511 10.883 1.00 87.50 299 MET A C 1
ATOM 2376 O O . MET A 1 299 ? 24.370 -4.258 9.907 1.00 87.50 299 MET A O 1
ATOM 2380 N N . TYR A 1 300 ? 25.611 -3.370 11.544 1.00 88.25 300 TYR A N 1
ATOM 2381 C CA . TYR A 1 300 ? 26.860 -3.973 11.080 1.00 88.25 300 TYR A CA 1
ATOM 2382 C C . TYR A 1 300 ? 26.880 -5.505 11.183 1.00 88.25 300 TYR A C 1
ATOM 2384 O O . TYR A 1 300 ? 27.543 -6.146 10.376 1.00 88.25 300 TYR A O 1
ATOM 2392 N N . LYS A 1 301 ? 26.141 -6.112 12.123 1.00 86.62 301 LYS A N 1
ATOM 2393 C CA . LYS A 1 301 ? 26.082 -7.580 12.258 1.00 86.62 301 LYS A CA 1
ATOM 2394 C C . LYS A 1 301 ? 25.347 -8.223 11.081 1.00 86.62 301 LYS A C 1
ATOM 2396 O O . LYS A 1 301 ? 25.819 -9.203 10.512 1.00 86.62 301 LYS A O 1
ATOM 2401 N N . GLU A 1 302 ? 24.218 -7.649 10.688 1.00 88.38 302 GLU A N 1
ATOM 2402 C CA . GLU A 1 302 ? 23.433 -8.054 9.524 1.00 88.38 302 GLU A CA 1
ATOM 2403 C C . GLU A 1 302 ? 24.198 -7.774 8.229 1.00 88.38 302 GLU A C 1
ATOM 2405 O O . GLU A 1 302 ? 24.219 -8.617 7.335 1.00 88.38 302 GLU A O 1
ATOM 2410 N N . ALA A 1 303 ? 24.888 -6.630 8.150 1.00 89.50 303 ALA A N 1
ATOM 2411 C CA . ALA A 1 303 ? 25.754 -6.309 7.020 1.00 89.50 303 ALA A CA 1
ATOM 2412 C C . ALA A 1 303 ? 26.901 -7.323 6.866 1.00 89.50 303 ALA A C 1
ATOM 2414 O O . ALA A 1 303 ? 27.194 -7.729 5.743 1.00 89.50 303 ALA A O 1
ATOM 2415 N N . SER A 1 304 ? 27.517 -7.773 7.969 1.00 88.19 304 SER A N 1
ATOM 2416 C CA . SER A 1 304 ? 28.538 -8.830 7.941 1.00 88.19 304 SER A CA 1
ATOM 2417 C C . SER A 1 304 ? 27.981 -10.142 7.401 1.00 88.19 304 SER A C 1
ATOM 2419 O O . SER A 1 304 ? 28.589 -10.720 6.506 1.00 88.19 304 SER A O 1
ATOM 2421 N N . LYS A 1 305 ? 26.802 -10.580 7.862 1.00 89.12 305 LYS A N 1
ATOM 2422 C CA . LYS A 1 305 ? 26.150 -11.793 7.333 1.00 89.12 305 LYS A CA 1
ATOM 2423 C C . LYS A 1 305 ? 25.877 -11.681 5.834 1.00 89.12 305 LYS A C 1
ATOM 2425 O O . LYS A 1 305 ? 26.239 -12.575 5.082 1.00 89.12 305 LYS A O 1
ATOM 2430 N N . LEU A 1 306 ? 25.349 -10.542 5.387 1.00 89.62 306 LEU A N 1
ATOM 2431 C CA . LEU A 1 306 ? 25.065 -10.303 3.973 1.00 89.62 306 LEU A CA 1
ATOM 2432 C C . LEU A 1 306 ? 26.336 -10.330 3.100 1.00 89.62 306 LEU A C 1
ATOM 2434 O O . LEU A 1 306 ? 26.302 -10.817 1.972 1.00 89.62 306 LEU A O 1
ATOM 2438 N N . VAL A 1 307 ? 27.466 -9.808 3.598 1.00 89.06 307 VAL A N 1
ATOM 2439 C CA . VAL A 1 307 ? 28.754 -9.872 2.881 1.00 89.06 307 VAL A CA 1
ATOM 2440 C C . VAL A 1 307 ? 29.311 -11.291 2.865 1.00 89.06 307 VAL A C 1
ATOM 2442 O O . VAL A 1 307 ? 29.806 -11.714 1.825 1.00 89.06 307 VAL A O 1
ATOM 2445 N N . GLN A 1 308 ? 29.197 -12.033 3.967 1.00 88.00 308 GLN A N 1
ATOM 2446 C CA . GLN A 1 308 ? 29.578 -13.444 4.016 1.00 88.00 308 GLN A CA 1
ATOM 2447 C C . GLN A 1 308 ? 28.792 -14.258 2.981 1.00 88.00 308 GLN A C 1
ATOM 2449 O O . GLN A 1 308 ? 29.396 -14.939 2.158 1.00 88.00 308 GLN A O 1
ATOM 2454 N N . GLU A 1 309 ? 27.467 -14.092 2.948 1.00 86.38 309 GLU A N 1
ATOM 2455 C CA . GLU A 1 309 ? 26.587 -14.706 1.946 1.00 86.38 309 GLU A CA 1
ATOM 2456 C C . GLU A 1 309 ? 26.989 -14.317 0.517 1.00 86.38 309 GLU A C 1
ATOM 2458 O O . GLU A 1 309 ? 27.010 -15.152 -0.381 1.00 86.38 309 GLU A O 1
ATOM 2463 N N . PHE A 1 310 ? 27.340 -13.050 0.280 1.00 86.88 310 PHE A N 1
ATOM 2464 C CA . PHE A 1 310 ? 27.775 -12.603 -1.043 1.00 86.88 310 PHE A CA 1
ATOM 2465 C C . PHE A 1 310 ? 29.102 -13.245 -1.468 1.00 86.88 310 PHE A C 1
ATOM 2467 O O . PHE A 1 310 ? 29.264 -13.590 -2.638 1.00 86.88 310 PHE A O 1
ATOM 2474 N N . MET A 1 311 ? 30.044 -13.437 -0.541 1.00 84.88 311 MET A N 1
ATOM 2475 C CA . MET A 1 311 ? 31.335 -14.076 -0.824 1.00 84.88 311 MET A CA 1
ATOM 2476 C C . MET A 1 311 ? 31.188 -15.542 -1.252 1.00 84.88 311 MET A C 1
ATOM 2478 O O . MET A 1 311 ? 32.006 -16.022 -2.034 1.00 84.88 311 MET A O 1
ATOM 2482 N N . GLU A 1 312 ? 30.132 -16.232 -0.815 1.00 85.44 312 GLU A N 1
ATOM 2483 C CA . GLU A 1 312 ? 29.817 -17.600 -1.251 1.00 85.44 312 GLU A CA 1
ATOM 2484 C C . GLU A 1 312 ? 29.379 -17.674 -2.727 1.00 85.44 312 GLU A C 1
ATOM 2486 O O . GLU A 1 312 ? 29.395 -18.747 -3.321 1.00 85.44 312 GLU A O 1
ATOM 2491 N N . THR A 1 313 ? 29.011 -16.548 -3.356 1.00 78.19 313 THR A N 1
ATOM 2492 C CA . THR A 1 313 ? 28.454 -16.521 -4.725 1.00 78.19 313 THR A CA 1
ATOM 2493 C C . THR A 1 313 ? 29.493 -16.463 -5.856 1.00 78.19 313 THR A C 1
ATOM 2495 O O . THR A 1 313 ? 29.108 -16.273 -7.009 1.00 78.19 313 THR A O 1
ATOM 2498 N N . GLU A 1 314 ? 30.790 -16.590 -5.549 1.00 76.62 314 GLU A N 1
ATOM 2499 C CA . GLU A 1 314 ? 31.936 -16.409 -6.471 1.00 76.62 314 GLU A CA 1
ATOM 2500 C C . GLU A 1 314 ? 32.018 -15.021 -7.156 1.00 76.62 314 GLU A C 1
ATOM 2502 O O . GLU A 1 314 ? 32.877 -14.783 -8.007 1.00 76.62 314 GLU A O 1
ATOM 2507 N N . ILE A 1 315 ? 31.166 -14.056 -6.779 1.00 82.25 315 ILE A N 1
ATOM 2508 C CA . ILE A 1 315 ? 31.186 -12.693 -7.328 1.00 82.25 315 ILE A CA 1
ATOM 2509 C C . ILE A 1 315 ? 32.228 -11.842 -6.575 1.00 82.25 315 ILE A C 1
ATOM 2511 O O . ILE A 1 315 ? 32.178 -11.755 -5.345 1.00 82.25 315 ILE A O 1
ATOM 2515 N N . PRO A 1 316 ? 33.136 -11.126 -7.272 1.00 83.88 316 PRO A N 1
ATOM 2516 C CA . PRO A 1 316 ? 34.143 -10.298 -6.614 1.00 83.88 316 PRO A CA 1
ATOM 2517 C C . PRO A 1 316 ? 33.540 -9.179 -5.755 1.00 83.88 316 PRO A C 1
ATOM 2519 O O . PRO A 1 316 ? 32.682 -8.419 -6.213 1.00 83.88 316 PRO A O 1
ATOM 2522 N N . LEU A 1 317 ? 34.077 -8.985 -4.545 1.00 84.94 317 LEU A N 1
ATOM 2523 C CA . LEU A 1 317 ? 33.687 -7.890 -3.640 1.00 84.94 317 LEU A CA 1
ATOM 2524 C C . LEU A 1 317 ? 33.901 -6.494 -4.245 1.00 84.94 317 LEU A C 1
ATOM 2526 O O . LEU A 1 317 ? 33.235 -5.544 -3.837 1.00 84.94 317 LEU A O 1
ATOM 2530 N N . ASN A 1 318 ? 34.773 -6.361 -5.251 1.00 84.75 318 ASN A N 1
ATOM 2531 C CA . ASN A 1 318 ? 34.984 -5.124 -6.015 1.00 84.75 318 ASN A CA 1
ATOM 2532 C C . ASN A 1 318 ? 33.688 -4.614 -6.662 1.00 84.75 318 ASN A C 1
ATOM 2534 O O . ASN A 1 318 ? 33.551 -3.421 -6.933 1.00 84.75 318 ASN A O 1
ATOM 2538 N N . ASN A 1 319 ? 32.723 -5.510 -6.878 1.00 83.56 319 ASN A N 1
ATOM 2539 C CA . ASN A 1 319 ? 31.422 -5.161 -7.408 1.00 83.56 319 ASN A CA 1
ATOM 2540 C C . ASN A 1 319 ? 30.495 -4.555 -6.354 1.00 83.56 319 ASN A C 1
ATOM 2542 O O . ASN A 1 319 ? 29.424 -4.107 -6.736 1.00 83.56 319 ASN A O 1
ATOM 2546 N N . LEU A 1 320 ? 30.847 -4.486 -5.072 1.00 86.75 320 LEU A N 1
ATOM 2547 C CA . LEU A 1 320 ? 30.070 -3.784 -4.047 1.00 86.75 320 LEU A CA 1
ATOM 2548 C C . LEU A 1 320 ? 30.642 -2.386 -3.772 1.00 86.75 320 LEU A C 1
ATOM 2550 O O . LEU A 1 320 ? 31.727 -2.018 -4.220 1.00 86.75 320 LEU A O 1
ATOM 2554 N N . GLN A 1 321 ? 29.885 -1.554 -3.055 1.00 86.12 321 GLN A N 1
ATOM 2555 C CA . GLN A 1 321 ? 30.301 -0.181 -2.791 1.00 86.12 321 GLN A CA 1
ATOM 2556 C C . GLN A 1 321 ? 31.447 -0.132 -1.768 1.00 86.12 321 GLN A C 1
ATOM 2558 O O . GLN A 1 321 ? 31.277 -0.465 -0.595 1.00 86.12 321 GLN A O 1
ATOM 2563 N N . LEU A 1 322 ? 32.613 0.358 -2.206 1.00 86.69 322 LEU A N 1
ATOM 2564 C CA . LEU A 1 322 ? 33.837 0.385 -1.400 1.00 86.69 322 LEU A CA 1
ATOM 2565 C C . LEU A 1 322 ? 33.698 1.178 -0.090 1.00 86.69 322 LEU A C 1
ATOM 2567 O O . LEU A 1 322 ? 34.317 0.810 0.903 1.00 86.69 322 LEU A O 1
ATOM 2571 N N . SER A 1 323 ? 32.908 2.258 -0.059 1.00 87.25 323 SER A N 1
ATOM 2572 C CA . SER A 1 323 ? 32.694 3.031 1.176 1.00 87.25 323 SER A CA 1
ATOM 2573 C C . SER A 1 323 ? 32.007 2.191 2.252 1.00 87.25 323 SER A C 1
ATOM 2575 O O . SER A 1 323 ? 32.444 2.190 3.400 1.00 87.25 323 SER A O 1
ATOM 2577 N N . SER A 1 324 ? 30.984 1.432 1.862 1.00 89.75 324 SER A N 1
ATOM 2578 C CA . SER A 1 324 ? 30.203 0.577 2.755 1.00 89.75 324 SER A CA 1
ATOM 2579 C C . SER A 1 324 ? 31.044 -0.605 3.241 1.00 89.75 324 SER A C 1
ATOM 2581 O O . SER A 1 324 ? 31.069 -0.892 4.435 1.00 89.75 324 SER A O 1
ATOM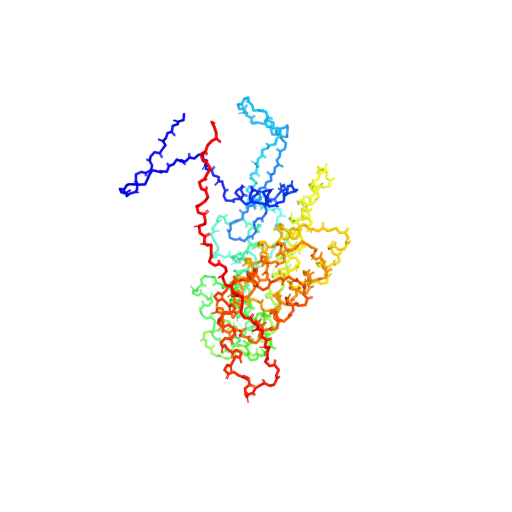 2583 N N . LEU A 1 325 ? 31.840 -1.204 2.345 1.00 89.19 325 LEU A N 1
ATOM 2584 C CA . LEU A 1 325 ? 32.810 -2.246 2.699 1.00 89.19 325 LEU A CA 1
ATOM 2585 C C . LEU A 1 325 ? 33.889 -1.745 3.669 1.00 89.19 325 LEU A C 1
ATOM 2587 O O . LEU A 1 325 ? 34.217 -2.449 4.615 1.00 89.19 325 LEU A O 1
ATOM 2591 N N . LYS A 1 326 ? 34.426 -0.532 3.481 1.00 88.44 326 LYS A N 1
ATOM 2592 C CA . LYS A 1 326 ? 35.427 0.060 4.389 1.00 88.44 326 LYS A CA 1
ATOM 2593 C C . LYS A 1 326 ? 34.873 0.286 5.793 1.00 88.44 326 LYS A C 1
ATOM 2595 O O . LYS A 1 326 ? 35.557 -0.011 6.770 1.00 88.44 326 LYS A O 1
ATOM 2600 N N . LEU A 1 327 ? 33.652 0.813 5.896 1.00 88.38 327 LEU A N 1
ATOM 2601 C CA . LEU A 1 327 ? 32.984 1.022 7.182 1.00 88.38 327 LEU A CA 1
ATOM 2602 C C . LEU A 1 327 ? 32.757 -0.309 7.904 1.00 88.38 327 LEU A C 1
ATOM 2604 O O . LEU A 1 327 ? 33.125 -0.440 9.071 1.00 88.38 327 LEU A O 1
ATOM 2608 N N . LEU A 1 328 ? 32.243 -1.309 7.185 1.00 89.06 328 LEU A N 1
ATOM 2609 C CA . LEU A 1 328 ? 32.034 -2.648 7.724 1.00 89.06 328 LEU A CA 1
ATOM 2610 C C . LEU A 1 328 ? 33.352 -3.324 8.134 1.00 89.06 328 LEU A C 1
ATOM 2612 O O . LEU A 1 328 ? 33.440 -3.888 9.221 1.00 89.06 328 LEU A O 1
ATOM 2616 N N . HIS A 1 329 ? 34.397 -3.219 7.313 1.00 88.12 329 HIS A N 1
ATOM 2617 C CA . HIS A 1 329 ? 35.719 -3.778 7.601 1.00 88.12 329 HIS A CA 1
ATOM 2618 C C . HIS A 1 329 ? 36.327 -3.168 8.872 1.00 88.12 329 HIS A C 1
ATOM 2620 O O . HIS A 1 329 ? 36.801 -3.893 9.741 1.00 88.12 329 HIS A O 1
ATOM 2626 N N . ASN A 1 330 ? 36.240 -1.844 9.041 1.00 87.38 330 ASN A N 1
ATOM 2627 C CA . ASN A 1 330 ? 36.697 -1.170 10.259 1.00 87.38 330 ASN A CA 1
ATOM 2628 C C . ASN A 1 330 ? 35.909 -1.606 11.502 1.00 87.38 330 ASN A C 1
ATOM 2630 O O . ASN A 1 330 ? 36.492 -1.735 12.579 1.00 87.38 330 ASN A O 1
ATOM 2634 N N . TYR A 1 331 ? 34.596 -1.824 11.370 1.00 87.50 331 TYR A N 1
ATOM 2635 C CA . TYR A 1 331 ? 33.780 -2.382 12.449 1.00 87.50 331 TYR A CA 1
ATOM 2636 C C . TYR A 1 331 ? 34.239 -3.797 12.823 1.00 87.50 331 TYR A C 1
ATOM 2638 O O . TYR A 1 331 ? 34.406 -4.084 14.007 1.00 87.50 331 TYR A O 1
ATOM 2646 N N . CYS A 1 332 ? 34.492 -4.655 11.831 1.00 86.12 332 CYS A N 1
ATOM 2647 C CA . CYS A 1 332 ? 34.957 -6.022 12.057 1.00 86.12 332 CYS A CA 1
ATOM 2648 C C . CYS A 1 332 ? 36.331 -6.030 12.746 1.00 86.12 332 CYS A C 1
ATOM 2650 O O . CYS A 1 332 ? 36.491 -6.660 13.787 1.00 86.12 332 CYS A O 1
ATOM 2652 N N . LEU A 1 333 ? 37.291 -5.231 12.261 1.00 85.00 333 LEU A N 1
ATOM 2653 C CA . LEU A 1 333 ? 38.625 -5.131 12.867 1.00 85.00 333 LEU A CA 1
ATOM 2654 C C . LEU A 1 333 ? 38.590 -4.719 14.346 1.00 85.00 333 LEU A C 1
ATOM 2656 O O . LEU A 1 333 ? 39.354 -5.234 15.154 1.00 85.00 333 LEU A O 1
ATOM 2660 N N . ARG A 1 334 ? 37.695 -3.796 14.713 1.00 84.12 334 ARG A N 1
ATOM 2661 C CA . ARG A 1 334 ? 37.563 -3.302 16.095 1.00 84.12 334 ARG A CA 1
ATOM 2662 C C . ARG A 1 334 ? 36.947 -4.317 17.058 1.00 84.12 334 ARG A C 1
ATOM 2664 O O . ARG A 1 334 ? 37.069 -4.132 18.268 1.00 84.12 334 ARG A O 1
ATOM 2671 N N . ASN A 1 335 ? 36.264 -5.336 16.541 1.00 82.81 335 ASN A N 1
ATOM 2672 C CA . ASN A 1 335 ? 35.546 -6.330 17.338 1.00 82.81 335 ASN A CA 1
ATOM 2673 C C . ASN A 1 335 ? 36.159 -7.737 17.264 1.00 82.81 335 ASN A C 1
ATOM 2675 O O . ASN A 1 335 ? 35.664 -8.623 17.953 1.00 82.81 335 ASN A O 1
ATOM 2679 N N . LEU A 1 336 ? 37.256 -7.918 16.516 1.00 78.19 336 LEU A N 1
ATOM 2680 C CA . LEU A 1 336 ? 38.005 -9.179 16.398 1.00 78.19 336 LEU A CA 1
ATOM 2681 C C . LEU A 1 336 ? 38.351 -9.819 17.750 1.00 78.19 336 LEU A C 1
ATOM 2683 O O . LEU A 1 336 ? 38.230 -11.027 17.909 1.00 78.19 336 LEU A O 1
ATOM 2687 N N . ASP A 1 337 ? 38.745 -9.006 18.733 1.00 69.31 337 ASP A N 1
ATOM 2688 C CA . ASP A 1 337 ? 39.164 -9.495 20.054 1.00 69.31 337 ASP A CA 1
ATOM 2689 C C . ASP A 1 337 ? 37.988 -9.751 21.015 1.00 69.31 337 ASP A C 1
ATOM 2691 O O . ASP A 1 337 ? 38.186 -10.255 22.120 1.00 69.31 337 ASP A O 1
ATOM 2695 N N . LYS A 1 338 ? 36.763 -9.354 20.642 1.00 69.25 338 LYS A N 1
ATOM 2696 C CA . LYS A 1 338 ? 35.580 -9.362 21.524 1.00 69.25 338 LYS A CA 1
ATOM 2697 C C . LYS A 1 338 ? 34.501 -10.351 21.104 1.00 69.25 338 LYS A C 1
ATOM 2699 O O . LYS A 1 338 ? 33.675 -10.712 21.937 1.00 69.25 338 LYS A O 1
ATOM 2704 N N . ASP A 1 339 ? 34.475 -10.739 19.837 1.00 71.31 339 ASP A N 1
ATOM 2705 C CA . ASP A 1 339 ? 33.418 -11.556 19.255 1.00 71.31 339 ASP A CA 1
ATOM 2706 C C . ASP A 1 339 ? 34.057 -12.510 18.229 1.00 71.31 339 ASP A C 1
ATOM 2708 O O . ASP A 1 339 ? 34.616 -12.077 17.221 1.00 71.31 339 ASP A O 1
ATOM 2712 N N . HIS A 1 340 ? 34.059 -13.814 18.533 1.00 61.34 340 HIS A N 1
ATOM 2713 C CA . HIS A 1 340 ? 34.741 -14.832 17.721 1.00 61.34 340 HIS A CA 1
ATOM 2714 C C . HIS A 1 340 ? 34.035 -15.116 16.382 1.00 61.34 340 HIS A C 1
ATOM 2716 O O . HIS A 1 340 ? 34.654 -15.703 15.498 1.00 61.34 340 HIS A O 1
ATOM 2722 N N . ASP A 1 341 ? 32.795 -14.647 16.204 1.00 65.50 341 ASP A N 1
ATOM 2723 C CA . ASP A 1 341 ? 31.991 -14.830 14.985 1.00 65.50 341 ASP A CA 1
ATOM 2724 C C . ASP A 1 341 ? 32.107 -13.643 14.002 1.00 65.50 341 ASP A C 1
ATOM 2726 O O . ASP A 1 341 ? 31.291 -13.471 13.091 1.00 65.50 341 ASP A O 1
ATOM 2730 N N . VAL A 1 342 ? 33.109 -12.775 14.177 1.00 73.19 342 VAL A N 1
ATOM 2731 C CA . VAL A 1 342 ? 33.293 -11.589 13.330 1.00 73.19 342 VAL A CA 1
ATOM 2732 C C . VAL A 1 342 ? 33.911 -11.964 11.983 1.00 73.19 342 VAL A C 1
ATOM 2734 O O . VAL A 1 342 ? 35.027 -12.479 11.901 1.00 73.19 342 VAL A O 1
ATOM 2737 N N . LEU A 1 343 ? 33.195 -11.635 10.903 1.00 80.81 343 LEU A N 1
ATOM 2738 C CA . LEU A 1 343 ? 33.646 -11.858 9.531 1.00 80.81 343 LEU A CA 1
ATOM 2739 C C . LEU A 1 343 ? 34.984 -11.154 9.252 1.00 80.81 343 LEU A C 1
ATOM 2741 O O . LEU A 1 343 ? 35.134 -9.951 9.474 1.00 80.81 343 LEU A O 1
ATOM 2745 N N . THR A 1 344 ? 35.926 -11.889 8.660 1.00 78.88 344 THR A N 1
ATOM 2746 C CA . THR A 1 344 ? 37.181 -11.341 8.135 1.00 78.88 344 THR A CA 1
ATOM 2747 C C . THR A 1 344 ? 37.193 -11.410 6.612 1.00 78.88 344 THR A C 1
ATOM 2749 O O . THR A 1 344 ? 36.938 -12.453 6.018 1.00 78.88 344 THR A O 1
ATOM 2752 N N . PHE A 1 345 ? 37.473 -10.281 5.959 1.00 82.12 345 PHE A N 1
ATOM 2753 C CA . PHE A 1 345 ? 37.576 -10.200 4.501 1.00 82.12 345 PHE A CA 1
ATOM 2754 C C . PHE A 1 345 ? 38.554 -9.098 4.080 1.00 82.12 345 PHE A C 1
ATOM 2756 O O . PHE A 1 345 ? 38.702 -8.086 4.771 1.00 82.12 345 PHE A O 1
ATOM 2763 N N . ALA A 1 346 ? 39.224 -9.286 2.941 1.00 79.56 346 ALA A N 1
ATOM 2764 C CA . ALA A 1 346 ? 40.145 -8.301 2.380 1.00 79.56 346 ALA A CA 1
ATOM 2765 C C . ALA A 1 346 ? 39.385 -7.198 1.626 1.00 79.56 346 ALA A C 1
ATOM 2767 O O . ALA A 1 346 ? 38.425 -7.468 0.902 1.00 79.56 346 ALA A O 1
ATOM 2768 N N . LEU A 1 347 ? 39.827 -5.946 1.775 1.00 82.38 347 LEU A N 1
ATOM 2769 C CA . LEU A 1 347 ? 39.256 -4.834 1.019 1.00 82.38 347 LEU A CA 1
ATOM 2770 C C . LEU A 1 347 ? 39.710 -4.879 -0.454 1.00 82.38 347 LEU A C 1
ATOM 2772 O O . LEU A 1 347 ? 40.903 -5.045 -0.710 1.00 82.38 347 LEU A O 1
ATOM 2776 N N . PRO A 1 348 ? 38.793 -4.651 -1.414 1.00 78.62 348 PRO A N 1
ATOM 2777 C CA . PRO A 1 348 ? 39.119 -4.449 -2.824 1.00 78.62 348 PRO A CA 1
ATOM 2778 C C . PRO A 1 348 ? 40.221 -3.408 -3.054 1.00 78.62 348 PRO A C 1
ATOM 2780 O O . PRO A 1 348 ? 40.116 -2.273 -2.574 1.00 78.62 348 PRO A O 1
ATOM 2783 N N . ILE A 1 349 ? 41.241 -3.755 -3.844 1.00 68.56 349 ILE A N 1
ATOM 2784 C CA . ILE A 1 349 ? 42.240 -2.794 -4.332 1.00 68.56 349 ILE A CA 1
ATOM 2785 C C . ILE A 1 349 ? 41.598 -1.987 -5.466 1.00 68.56 349 ILE A C 1
ATOM 2787 O O . ILE A 1 349 ? 41.023 -2.547 -6.397 1.00 68.56 349 ILE A O 1
ATOM 2791 N N . LYS A 1 350 ? 41.665 -0.655 -5.383 1.00 53.91 350 LYS A N 1
ATOM 2792 C CA . LYS A 1 350 ? 41.191 0.228 -6.452 1.00 53.91 350 LYS A CA 1
ATOM 2793 C C . LYS A 1 350 ? 42.287 0.279 -7.519 1.00 53.91 350 LYS A C 1
ATOM 2795 O O . LYS A 1 350 ? 43.322 0.886 -7.263 1.00 53.91 350 LYS A O 1
ATOM 2800 N N . GLU A 1 351 ? 42.088 -0.347 -8.676 1.00 42.69 351 GLU A N 1
ATOM 2801 C CA . GLU A 1 351 ? 42.972 -0.116 -9.824 1.00 42.69 351 GLU A CA 1
ATOM 2802 C C . GLU A 1 351 ? 42.865 1.362 -10.219 1.00 42.69 351 GLU A C 1
ATOM 2804 O O . GLU A 1 351 ? 41.826 1.856 -10.663 1.00 42.69 351 GLU A O 1
ATOM 2809 N N . THR A 1 352 ? 43.931 2.114 -9.970 1.00 34.84 352 THR A N 1
ATOM 2810 C CA . THR A 1 352 ? 44.137 3.425 -10.574 1.00 34.84 352 THR A CA 1
ATOM 2811 C C . THR A 1 352 ? 44.442 3.195 -12.045 1.00 34.84 352 THR A C 1
ATOM 2813 O O . THR A 1 352 ? 45.496 2.650 -12.358 1.00 34.84 352 THR A O 1
ATOM 2816 N N . TYR A 1 353 ? 43.539 3.607 -12.937 1.00 34.56 353 TYR A N 1
ATOM 2817 C CA . TYR A 1 353 ? 43.831 3.726 -14.364 1.00 34.56 353 TYR A CA 1
ATOM 2818 C C . TYR A 1 353 ? 45.082 4.597 -14.539 1.00 34.56 353 TYR A C 1
ATOM 2820 O O . TYR A 1 353 ? 45.025 5.817 -14.384 1.00 34.56 353 TYR A O 1
ATOM 2828 N N . SER A 1 354 ? 46.221 3.975 -14.834 1.00 31.23 354 SER A N 1
ATOM 2829 C CA . SER A 1 354 ? 47.344 4.655 -15.460 1.00 31.23 354 SER A CA 1
ATOM 2830 C C . SER A 1 354 ? 46.961 4.869 -16.916 1.00 31.23 354 SER A C 1
ATOM 2832 O O . SER A 1 354 ? 46.847 3.912 -17.678 1.00 31.23 354 SER A O 1
ATOM 2834 N N . SER A 1 355 ? 46.728 6.120 -17.297 1.00 35.66 355 SER A N 1
ATOM 2835 C CA . SER A 1 355 ? 46.700 6.534 -18.693 1.00 35.66 355 SER A CA 1
ATOM 2836 C C . SER A 1 355 ? 48.061 6.222 -19.322 1.00 35.66 355 SER A C 1
ATOM 2838 O O . SER A 1 355 ? 49.002 7.001 -19.173 1.00 35.66 355 SER A O 1
ATOM 2840 N N . SER A 1 356 ? 48.187 5.081 -19.992 1.00 29.80 356 SER A N 1
ATOM 2841 C CA . SER A 1 356 ? 49.248 4.865 -20.966 1.00 29.80 356 SER A CA 1
ATOM 2842 C C . SER A 1 356 ? 48.799 5.504 -22.274 1.00 29.80 356 SER A C 1
ATOM 2844 O O . SER A 1 356 ? 47.983 4.968 -23.017 1.00 29.80 356 SER A O 1
ATOM 2846 N N . SER A 1 357 ? 49.306 6.710 -22.502 1.00 34.31 357 SER A N 1
ATOM 2847 C CA . SER A 1 357 ? 49.476 7.276 -23.829 1.00 34.31 357 SER A CA 1
ATOM 2848 C C . SER A 1 357 ? 50.356 6.330 -24.650 1.00 34.31 357 SER A C 1
ATOM 2850 O O . SER A 1 357 ? 51.571 6.317 -24.457 1.00 34.31 357 SER A O 1
ATOM 2852 N N . GLU A 1 358 ? 49.757 5.553 -25.544 1.00 30.95 358 GLU A N 1
ATOM 2853 C CA . GLU A 1 358 ? 50.469 5.006 -26.696 1.00 30.95 358 GLU A CA 1
ATOM 2854 C C . GLU A 1 358 ? 50.090 5.848 -27.910 1.00 30.95 358 GLU A C 1
ATOM 2856 O O . GLU A 1 358 ? 48.948 5.906 -28.362 1.00 30.95 358 GLU A O 1
ATOM 2861 N N . SER A 1 359 ? 51.083 6.626 -28.321 1.00 34.94 359 SER A N 1
ATOM 2862 C CA . SER A 1 359 ? 51.194 7.275 -29.609 1.00 34.94 359 SER A CA 1
ATOM 2863 C C . SER A 1 359 ? 51.331 6.211 -30.693 1.00 34.94 359 SER A C 1
ATOM 2865 O O . SER A 1 359 ? 52.379 5.579 -30.752 1.00 34.94 359 SER A O 1
ATOM 2867 N N . ASP A 1 360 ? 50.347 6.102 -31.576 1.00 30.06 360 ASP A N 1
ATOM 2868 C CA . ASP A 1 360 ? 50.555 5.542 -32.908 1.00 30.06 360 ASP A CA 1
ATOM 2869 C C . ASP A 1 360 ? 50.211 6.629 -33.928 1.00 30.06 360 ASP A C 1
ATOM 2871 O O . ASP A 1 360 ? 49.054 6.947 -34.206 1.00 30.06 360 ASP A O 1
ATOM 2875 N N . ALA A 1 361 ? 51.279 7.272 -34.394 1.00 31.09 361 ALA A N 1
ATOM 2876 C CA . ALA A 1 361 ? 51.343 7.956 -35.669 1.00 31.09 361 ALA A CA 1
ATOM 2877 C C . ALA A 1 361 ? 51.935 6.960 -36.675 1.00 31.09 361 ALA A C 1
ATOM 2879 O O . ALA A 1 361 ? 52.926 6.324 -36.332 1.00 31.09 361 ALA A O 1
ATOM 2880 N N . GLU A 1 362 ? 51.317 6.889 -37.860 1.00 32.22 362 GLU A N 1
ATOM 2881 C CA . GLU A 1 362 ? 51.609 6.130 -39.101 1.00 32.22 362 GLU A CA 1
ATOM 2882 C C . GLU A 1 362 ? 50.267 5.489 -39.520 1.00 32.22 362 GLU A C 1
ATOM 2884 O O . GLU A 1 362 ? 49.748 4.630 -38.818 1.00 32.22 362 GLU A O 1
ATOM 2889 N N . GLU A 1 363 ? 49.543 5.928 -40.552 1.00 30.81 363 GLU A N 1
ATOM 2890 C CA . GLU A 1 363 ? 49.891 6.535 -41.846 1.00 30.81 363 GLU A CA 1
ATOM 2891 C C . GLU A 1 363 ? 48.738 7.434 -42.344 1.00 30.81 363 GLU A C 1
ATOM 2893 O O . GLU A 1 363 ? 47.559 7.084 -42.081 1.00 30.81 363 GLU A O 1
#

Organism: Caerostris extrusa (NCBI:txid172846)

Sequence (363 aa):
MDEIAINGQEGMLFDMTAVLNPHTSMLMMGSYIDAKCDIALNLRRNFGLAYFEDIFNLNNLILPQSHAKEVSVEIDISKFGSNDCFDAIATEFDWGVTTVPLDFSKFQLFVGDDGLLEQIRFAFLELHHQLLLCRKCDMEDLFKNIGLSFPDIHKFLSAETHSDMISALPVTTGTPTLDDTSIASYVAKIILMRGALLTSISVILANCYLEHENFDVPHSIIWAFNFMCEDYEEAENLFLKHPVSLKQVNSIICQKIRSTQNISLIKSYSEFLRKHCTDVNVRVKAYRCMLNLLVNTNMYKEASKLVQEFMETEIPLNNLQLSSLKLLHNYCLRNLDKDHDVLTFALPIKETYSSSSESDAEE

Secondary structure (DSSP, 8-state):
--------STT----------HHHHHHHHHHHH-TT--EEEE-SSS-EEEEEEEGGG-TT----S---SEEEEEE-GGGTTTTSTTTTT--HHHHT--SS-TT--HHHHHHSHHHHHHHHHHHHHHHHHTTSS-TTSB-HHHHHSS---HHHHHHHHT-SSHHHHHHHS--SBS---HHHHHHHHHHHHHHHHHHHHHHHHHHHHHHHHHHHTT----HHHHHHHHHHTT-HHHHHHHHHHS---HHHHHHHHHHHHHHH--HHHHHHHHHHHHHH---HHHHHHHHHHHHHHHHHTT-HHHHHHHHHHHHTTT--GGGS-HHHHHHHHHHHHHHTTT-TT----PPPP--------------

Radius of gyration: 27.09 Å; chains: 1; bounding box: 80×55×74 Å

InterPro domains:
  IPR043129 ATPase, nucleotide binding domain [SSF53067] (49-210)

pLDDT: mean 77.8, std 15.22, range [29.8, 96.06]